Protein AF-A0A7R9LJK5-F1 (afdb_monomer_lite)

InterPro domains:
  IPR001164 Arf GTPase activating protein [PF01412] (202-261)
  IPR001164 Arf GTPase activating protein [PR00405] (213-232)
  IPR001164 Arf GTPase activating protein [PR00405] (232-249)
  IPR001164 Arf GTPase activating protein [PR00405] (253-262)
  IPR001164 Arf GTPase activating protein [PS50115] (201-262)
  IPR001164 Arf GTPase activating protein [SM00105] (201-262)
  IPR001849 Pleckstrin homology domain [PF00169] (11-179)
  IPR001849 Pleckstrin homology domain [PS50003] (8-180)
  IPR001849 Pleckstrin homology domain [SM00233] (9-182)
  IPR011993 PH-like domain superfamily [G3DSA:2.30.29.30] (9-182)
  IPR037278 ARFGAP/RecO-like zinc finger [SSF57863] (203-261)
  IPR038508 ArfGAP domain superfamily [G3DSA:1.10.220.150] (183-262)
  IPR051282 Arf-GAP with GTPase, ANK repeat and PH domain-containing protein [PTHR45819] (10-262)

Structure (mmCIF, N/CA/C/O backbone):
data_AF-A0A7R9LJK5-F1
#
_entry.id   AF-A0A7R9LJK5-F1
#
loop_
_atom_site.group_PDB
_atom_site.id
_atom_site.type_symbol
_atom_site.label_atom_id
_atom_site.label_alt_id
_atom_site.label_comp_id
_atom_site.label_asym_id
_atom_site.label_entity_id
_atom_site.label_seq_id
_atom_site.pdbx_PDB_ins_code
_atom_site.Cartn_x
_atom_site.Cartn_y
_atom_site.Cartn_z
_atom_site.occupancy
_atom_site.B_iso_or_equiv
_atom_site.auth_seq_id
_atom_site.auth_comp_id
_atom_site.auth_asym_id
_atom_site.auth_atom_id
_atom_site.pdb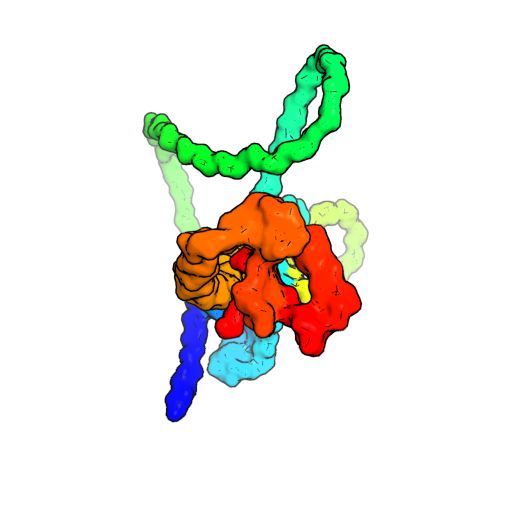x_PDB_model_num
ATOM 1 N N . MET A 1 1 ? -21.013 1.643 -19.753 1.00 35.00 1 MET A N 1
ATOM 2 C CA . MET A 1 1 ? -19.639 1.354 -20.212 1.00 35.00 1 MET A CA 1
ATOM 3 C C . MET A 1 1 ? -18.694 1.972 -19.205 1.00 35.00 1 MET A C 1
ATOM 5 O O . MET A 1 1 ? -18.597 3.190 -19.138 1.00 35.00 1 MET A O 1
ATOM 9 N N . GLU A 1 2 ? -18.111 1.152 -18.340 1.00 35.06 2 GLU A N 1
ATOM 10 C CA . GLU A 1 2 ? -17.180 1.618 -17.318 1.00 35.06 2 GLU A CA 1
ATOM 11 C C . GLU A 1 2 ? -15.879 2.023 -18.009 1.00 35.06 2 GLU A C 1
ATOM 13 O O . GLU A 1 2 ? -15.173 1.191 -18.581 1.00 35.06 2 GLU A O 1
ATOM 18 N N . VAL A 1 3 ? -15.605 3.326 -18.047 1.00 42.97 3 VAL A N 1
ATOM 19 C CA . VAL A 1 3 ? -14.332 3.840 -18.545 1.00 42.97 3 VAL A CA 1
ATOM 20 C C . VAL A 1 3 ? -13.273 3.321 -17.581 1.00 42.97 3 VAL A C 1
ATOM 22 O O . VAL A 1 3 ? -13.140 3.851 -16.479 1.00 42.97 3 VAL A O 1
ATOM 25 N N . LYS A 1 4 ? -12.543 2.266 -17.969 1.00 46.31 4 LYS A N 1
ATOM 26 C CA . LYS A 1 4 ? -11.336 1.830 -17.260 1.00 46.31 4 LYS A CA 1
ATOM 27 C C . LYS A 1 4 ? -10.442 3.063 -17.132 1.00 46.31 4 LYS A C 1
ATOM 29 O O . LYS A 1 4 ? -9.838 3.491 -18.114 1.00 46.31 4 LYS A O 1
ATOM 34 N N . LYS A 1 5 ? -10.407 3.683 -15.947 1.00 46.72 5 LYS A N 1
ATOM 35 C CA . LYS A 1 5 ? -9.498 4.794 -15.657 1.00 46.72 5 LYS A CA 1
ATOM 36 C C . LYS A 1 5 ? -8.090 4.253 -15.863 1.00 46.72 5 LYS A C 1
ATOM 38 O O . LYS A 1 5 ? -7.589 3.495 -15.038 1.00 46.72 5 LYS A O 1
ATOM 43 N N . LYS A 1 6 ? -7.466 4.604 -16.988 1.00 57.00 6 LYS A N 1
ATOM 44 C CA . LYS A 1 6 ? -6.060 4.305 -17.239 1.00 57.00 6 LYS A CA 1
ATOM 45 C C . LYS A 1 6 ? -5.276 5.047 -16.161 1.00 57.00 6 LYS A C 1
ATOM 47 O O . LYS A 1 6 ? -5.232 6.276 -16.168 1.00 57.00 6 LYS A O 1
ATOM 52 N N . HIS A 1 7 ? -4.778 4.310 -15.171 1.00 66.94 7 HIS A N 1
ATOM 53 C CA . HIS A 1 7 ? -4.057 4.896 -14.048 1.00 66.94 7 HIS A CA 1
ATOM 54 C C . HIS A 1 7 ? -2.897 5.738 -14.581 1.00 66.94 7 HIS A C 1
ATOM 56 O O . HIS A 1 7 ? -2.160 5.312 -15.477 1.00 66.94 7 HIS A O 1
ATOM 62 N N . ARG A 1 8 ? -2.765 6.961 -14.058 1.00 79.69 8 ARG A N 1
ATOM 63 C CA . ARG A 1 8 ? -1.712 7.883 -14.478 1.00 79.69 8 ARG A CA 1
ATOM 64 C C . ARG A 1 8 ? -0.362 7.258 -14.126 1.00 79.69 8 ARG A C 1
ATOM 66 O O . ARG A 1 8 ? -0.189 6.687 -13.052 1.00 79.69 8 ARG A O 1
ATOM 73 N N . GLN A 1 9 ? 0.597 7.336 -15.036 1.00 80.94 9 GLN A N 1
ATOM 74 C CA . GLN A 1 9 ? 1.951 6.854 -14.776 1.00 80.94 9 GLN A CA 1
ATOM 75 C C . GLN A 1 9 ? 2.750 7.943 -14.072 1.00 80.94 9 GLN A C 1
ATOM 77 O O . GLN A 1 9 ? 2.690 9.108 -14.459 1.00 80.94 9 GLN A O 1
ATOM 82 N N . LEU A 1 10 ? 3.480 7.554 -13.032 1.00 88.56 10 LEU A N 1
ATOM 83 C CA . LEU A 1 10 ? 4.378 8.430 -12.283 1.00 88.56 10 LEU A CA 1
ATOM 84 C C . LEU A 1 10 ? 5.777 8.431 -12.882 1.00 88.56 10 LEU A C 1
ATOM 86 O O . LEU A 1 10 ? 6.411 9.476 -12.988 1.00 88.56 10 LEU A O 1
ATOM 90 N N . LYS A 1 11 ? 6.252 7.256 -13.297 1.00 93.88 11 LYS A N 1
ATOM 91 C CA . LYS A 1 11 ? 7.557 7.098 -13.932 1.00 93.88 11 LYS A CA 1
ATOM 92 C C . LYS A 1 11 ? 7.528 5.902 -14.874 1.00 93.88 11 LYS A C 1
ATOM 94 O O . LYS A 1 11 ? 6.903 4.888 -14.577 1.00 93.88 11 LYS A O 1
ATOM 99 N N . GLN A 1 12 ? 8.203 6.017 -16.009 1.00 95.12 12 GLN A N 1
ATOM 100 C CA . GLN A 1 12 ? 8.359 4.933 -16.975 1.00 95.12 12 GLN A CA 1
ATOM 101 C C . GLN A 1 12 ? 9.727 5.014 -17.640 1.00 95.12 12 GLN A C 1
ATOM 103 O O . GLN A 1 12 ? 10.286 6.102 -17.783 1.00 95.12 12 GLN A O 1
ATOM 108 N N . GLY A 1 13 ? 10.274 3.871 -18.039 1.00 95.44 13 GLY A N 1
ATOM 109 C CA . GLY A 1 13 ? 11.594 3.822 -18.653 1.00 95.44 13 GLY A CA 1
ATOM 110 C C . GLY A 1 13 ? 12.120 2.407 -18.820 1.00 95.44 13 GLY A C 1
ATOM 111 O O . GLY A 1 13 ? 11.471 1.427 -18.455 1.00 95.44 13 GLY A O 1
ATOM 112 N N . TYR A 1 14 ? 13.310 2.298 -19.402 1.00 96.56 14 TYR A N 1
ATOM 113 C CA . TYR A 1 14 ? 13.969 1.013 -19.581 1.00 96.56 14 TYR A CA 1
ATOM 114 C C . TYR A 1 14 ? 14.920 0.728 -18.425 1.00 96.56 14 TYR A C 1
ATOM 116 O O .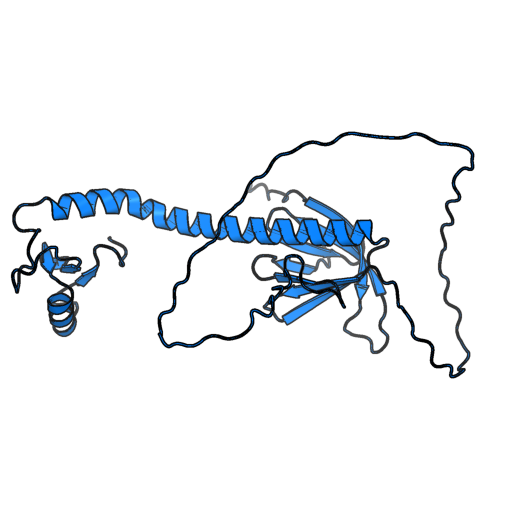 TYR A 1 14 ? 15.782 1.544 -18.130 1.00 96.56 14 TYR A O 1
ATOM 124 N N . LEU A 1 15 ? 14.814 -0.466 -17.850 1.00 96.50 15 LEU A N 1
ATOM 125 C CA . LEU A 1 15 ? 15.740 -0.977 -16.840 1.00 96.50 15 LEU A CA 1
ATOM 126 C C . LEU A 1 15 ? 16.229 -2.363 -17.244 1.00 96.50 15 LEU A C 1
ATOM 128 O O . LEU A 1 15 ? 15.541 -3.097 -17.961 1.00 96.50 15 LEU A O 1
ATOM 132 N N . TYR A 1 16 ? 17.406 -2.754 -16.777 1.00 95.06 16 TYR A N 1
ATOM 133 C CA . TYR A 1 16 ? 17.890 -4.114 -16.954 1.00 95.06 16 TYR A CA 1
ATOM 134 C C . TYR A 1 16 ? 17.439 -4.959 -15.775 1.00 95.06 16 TYR A C 1
ATOM 136 O O . TYR A 1 16 ? 17.746 -4.657 -14.633 1.00 95.06 16 TYR A O 1
ATOM 144 N N . LYS A 1 17 ? 16.692 -6.033 -16.035 1.00 94.31 17 LYS A N 1
ATOM 145 C CA . LYS A 1 17 ? 16.225 -6.951 -14.997 1.00 94.31 17 LYS A CA 1
ATOM 146 C C . LYS A 1 17 ? 17.071 -8.216 -14.982 1.00 94.31 17 LYS A C 1
ATOM 148 O O . LYS A 1 17 ? 17.211 -8.876 -16.017 1.00 94.31 17 LYS A O 1
ATOM 153 N N . LYS A 1 18 ? 17.530 -8.617 -13.797 1.00 91.31 18 LYS A N 1
ATOM 154 C CA . LYS A 1 18 ? 18.230 -9.891 -13.601 1.00 91.31 18 LYS A CA 1
ATOM 155 C C . LYS A 1 18 ? 17.286 -11.080 -13.800 1.00 91.31 18 LYS A C 1
ATOM 157 O O . LYS A 1 18 ? 16.157 -11.110 -13.276 1.00 91.31 18 LYS A O 1
ATOM 162 N N . SER A 1 19 ? 17.741 -12.061 -14.576 1.00 82.31 19 SER A N 1
ATOM 163 C CA . SER A 1 19 ? 17.087 -13.363 -14.716 1.00 82.31 19 SER A CA 1
ATOM 164 C C . SER A 1 19 ? 17.235 -14.176 -13.427 1.00 82.31 19 SER A C 1
ATOM 166 O O . SER A 1 19 ? 18.317 -14.252 -12.860 1.00 82.31 19 SER A O 1
ATOM 168 N N . VAL A 1 20 ? 16.140 -14.792 -12.974 1.00 69.50 20 VAL A N 1
ATOM 169 C CA . VAL A 1 20 ? 16.124 -15.680 -11.791 1.00 69.50 20 VAL A CA 1
ATOM 170 C C . VAL A 1 20 ? 16.359 -17.145 -12.192 1.00 69.50 20 VAL A C 1
ATOM 172 O O . VAL A 1 20 ? 16.716 -17.967 -11.362 1.00 69.50 20 VAL A O 1
ATOM 175 N N . LYS A 1 21 ? 16.144 -17.490 -13.471 1.00 61.12 21 LYS A N 1
ATOM 176 C CA . LYS A 1 21 ? 16.064 -18.883 -13.953 1.00 61.12 21 LYS A CA 1
ATOM 177 C C . LYS A 1 21 ? 17.378 -19.447 -14.495 1.00 61.12 21 LYS A C 1
ATOM 179 O O . LYS A 1 21 ? 17.415 -20.604 -14.892 1.00 61.12 21 LYS A O 1
ATOM 184 N N . THR A 1 22 ? 18.427 -18.642 -14.585 1.00 52.78 22 THR A N 1
ATOM 185 C CA . THR A 1 22 ? 19.671 -19.020 -15.256 1.00 52.78 22 THR A CA 1
ATOM 186 C C . THR A 1 22 ? 20.818 -18.943 -14.260 1.00 52.78 22 THR A C 1
ATOM 188 O O . THR A 1 22 ? 20.972 -17.931 -13.582 1.00 52.78 22 THR A O 1
ATOM 191 N N . LEU A 1 23 ? 21.618 -20.013 -14.176 1.00 54.34 23 LEU A N 1
ATOM 192 C CA . LEU A 1 23 ? 22.857 -20.052 -13.383 1.00 54.34 23 LEU A CA 1
ATOM 193 C C . LEU A 1 23 ? 23.797 -18.894 -13.783 1.00 54.34 23 LEU A C 1
ATOM 195 O O . LEU A 1 23 ? 24.510 -18.335 -12.953 1.00 54.34 23 LEU A O 1
ATOM 199 N N . ASN A 1 24 ? 23.707 -18.475 -15.051 1.00 57.38 24 ASN A N 1
ATOM 200 C CA . ASN A 1 24 ? 24.295 -17.245 -15.559 1.00 57.38 24 ASN A CA 1
ATOM 201 C C . ASN A 1 24 ? 23.396 -16.046 -15.221 1.00 57.38 24 ASN A C 1
ATOM 203 O O . ASN A 1 24 ? 22.212 -16.004 -15.578 1.00 57.38 24 ASN A O 1
ATOM 207 N N . LYS A 1 25 ? 23.976 -15.065 -14.519 1.00 65.38 25 LYS A N 1
ATOM 208 C CA . LYS A 1 25 ? 23.349 -13.799 -14.107 1.00 65.38 25 LYS A CA 1
ATOM 209 C C . LYS A 1 25 ? 23.102 -12.889 -15.323 1.00 65.38 25 LYS A C 1
ATOM 211 O O . LYS A 1 25 ? 23.737 -11.850 -15.467 1.00 65.38 25 LYS A O 1
ATOM 216 N N . ASP A 1 26 ? 22.171 -13.273 -16.189 1.00 84.38 26 ASP A N 1
ATOM 217 C CA . ASP A 1 26 ? 21.865 -12.516 -17.401 1.00 84.38 26 ASP A CA 1
ATOM 218 C C . ASP A 1 26 ? 20.919 -11.350 -17.099 1.00 84.38 26 ASP A C 1
ATOM 220 O O . ASP A 1 26 ? 19.806 -11.526 -16.581 1.00 84.38 26 ASP A O 1
ATOM 224 N N . TRP A 1 27 ? 21.356 -10.152 -17.473 1.00 89.38 27 TRP A N 1
ATOM 225 C CA . TRP A 1 27 ? 20.578 -8.922 -17.422 1.00 89.38 27 TRP A CA 1
ATOM 226 C C . TRP A 1 27 ? 19.828 -8.724 -18.737 1.00 89.38 27 TRP A C 1
ATOM 228 O O . TRP A 1 27 ? 20.420 -8.728 -19.816 1.00 89.38 27 TRP A O 1
ATOM 238 N N . LYS A 1 28 ? 18.506 -8.547 -18.667 1.00 91.88 28 LYS A N 1
ATOM 239 C CA . LYS A 1 28 ? 17.667 -8.324 -19.853 1.00 91.88 28 LYS A CA 1
ATOM 240 C C . LYS A 1 28 ? 16.985 -6.973 -19.757 1.00 91.88 28 LYS A C 1
ATOM 242 O O . LYS A 1 28 ? 16.350 -6.691 -18.746 1.00 91.88 28 LYS A O 1
ATOM 247 N N . LYS A 1 29 ? 17.068 -6.174 -20.821 1.00 94.69 29 LYS A N 1
ATOM 248 C CA . LYS A 1 29 ? 16.344 -4.903 -20.920 1.00 94.69 29 LYS A CA 1
ATOM 249 C C . LYS A 1 29 ? 14.836 -5.164 -20.817 1.00 94.69 29 LYS A C 1
ATOM 251 O O . LYS A 1 29 ? 14.328 -6.083 -21.460 1.00 94.69 29 LYS A O 1
ATOM 256 N N . LYS A 1 30 ? 14.151 -4.395 -19.977 1.00 96.44 30 LYS A N 1
ATOM 257 C CA . LYS A 1 30 ? 12.707 -4.443 -19.725 1.00 96.44 30 LYS A CA 1
ATOM 258 C C . LYS A 1 30 ? 12.148 -3.034 -19.726 1.00 96.44 30 LYS A C 1
ATOM 260 O O . LYS A 1 30 ? 12.846 -2.095 -19.350 1.00 96.44 30 LYS A O 1
ATOM 265 N N . TYR A 1 31 ? 10.899 -2.903 -20.150 1.00 96.31 31 TYR A N 1
ATOM 266 C CA . TYR A 1 31 ? 10.161 -1.657 -20.021 1.00 96.31 31 TYR A CA 1
ATOM 267 C C . TYR A 1 31 ? 9.421 -1.664 -18.686 1.00 96.31 31 TYR A C 1
ATOM 269 O O . TYR A 1 31 ? 8.633 -2.574 -18.436 1.00 96.31 31 TYR A O 1
ATOM 277 N N . VAL A 1 32 ? 9.723 -0.709 -17.812 1.00 97.19 32 VAL A N 1
ATOM 278 C CA . VAL A 1 32 ? 9.214 -0.646 -16.439 1.00 97.19 32 VAL A CA 1
ATOM 279 C C . VAL A 1 32 ? 8.334 0.584 -16.292 1.00 97.19 32 VAL A C 1
ATOM 281 O O . VAL A 1 32 ? 8.678 1.659 -16.786 1.00 97.19 32 VAL A O 1
ATOM 284 N N . THR A 1 33 ? 7.209 0.429 -15.602 1.00 95.88 33 THR A N 1
ATOM 285 C CA . THR A 1 33 ? 6.277 1.518 -15.313 1.00 95.88 33 THR A CA 1
ATOM 286 C C . THR A 1 33 ? 5.863 1.492 -13.848 1.00 95.88 33 THR A C 1
ATOM 288 O O . THR A 1 33 ? 5.616 0.438 -13.262 1.00 95.88 33 THR A O 1
ATOM 291 N N . LEU A 1 34 ? 5.804 2.678 -13.257 1.00 95.56 34 LEU A N 1
ATOM 292 C CA . LEU A 1 34 ? 5.285 2.945 -11.927 1.00 95.56 34 LEU A CA 1
ATOM 293 C C . LEU A 1 34 ? 3.986 3.735 -12.082 1.00 95.56 34 LEU A C 1
ATOM 295 O O . LEU A 1 34 ? 3.984 4.818 -12.677 1.00 95.56 34 LEU A O 1
ATOM 299 N N . THR A 1 35 ? 2.888 3.205 -11.563 1.00 92.81 35 THR A N 1
ATOM 300 C CA . THR A 1 35 ? 1.542 3.773 -11.711 1.00 92.81 35 THR A CA 1
ATOM 301 C C . THR A 1 35 ? 1.035 4.386 -10.403 1.00 92.81 35 THR A C 1
ATOM 303 O O . THR A 1 35 ? 1.463 4.012 -9.311 1.00 92.81 35 THR A O 1
ATOM 306 N N . THR A 1 36 ? 0.117 5.356 -10.503 1.00 88.62 36 THR A N 1
ATOM 307 C CA . THR A 1 36 ? -0.445 6.076 -9.342 1.00 88.62 36 THR A CA 1
ATOM 308 C C . THR A 1 36 ? -1.271 5.208 -8.394 1.00 88.62 36 THR A C 1
ATOM 310 O O . THR A 1 36 ? -1.509 5.616 -7.264 1.00 88.62 36 THR A O 1
ATOM 313 N N . ASP A 1 37 ? -1.727 4.034 -8.829 1.00 88.00 37 ASP A N 1
ATOM 314 C CA . ASP A 1 37 ? -2.425 3.046 -7.991 1.00 88.00 37 ASP A CA 1
ATOM 315 C C . ASP A 1 37 ? -1.470 2.219 -7.114 1.00 88.00 37 ASP A C 1
ATOM 317 O O . ASP A 1 37 ? -1.890 1.270 -6.455 1.00 88.00 37 ASP A O 1
ATOM 321 N N . GLY A 1 38 ? -0.178 2.557 -7.106 1.00 91.00 38 GLY A N 1
ATOM 322 C CA . GLY A 1 38 ? 0.808 1.862 -6.295 1.00 91.00 38 GLY A CA 1
ATOM 323 C C . GLY A 1 38 ? 1.186 0.506 -6.866 1.00 91.00 38 GLY A C 1
ATOM 324 O O . GLY A 1 38 ? 1.423 -0.427 -6.103 1.00 91.00 38 GLY A O 1
ATOM 325 N N . ARG A 1 39 ? 1.262 0.372 -8.192 1.00 93.12 39 ARG A N 1
ATOM 326 C CA . ARG A 1 39 ? 1.823 -0.819 -8.840 1.00 93.12 39 ARG A CA 1
ATOM 327 C C . ARG A 1 39 ? 3.118 -0.483 -9.561 1.00 93.12 39 ARG A C 1
ATOM 329 O O . ARG A 1 39 ? 3.242 0.534 -10.240 1.00 93.12 39 ARG A O 1
ATOM 336 N N . LEU A 1 40 ? 4.090 -1.374 -9.415 1.00 95.88 40 LEU A N 1
ATOM 337 C CA . LEU A 1 40 ? 5.292 -1.388 -10.234 1.00 95.88 40 LEU A CA 1
ATOM 338 C C . LEU A 1 40 ? 5.170 -2.547 -11.215 1.00 95.88 40 LEU A C 1
ATOM 340 O O . LEU A 1 40 ? 5.040 -3.695 -10.791 1.00 95.88 40 LEU A O 1
ATOM 344 N N . THR A 1 41 ? 5.222 -2.262 -12.511 1.00 95.50 41 THR A N 1
ATOM 345 C CA . THR A 1 41 ? 5.085 -3.279 -13.556 1.00 95.50 41 THR A CA 1
ATOM 346 C C . THR A 1 41 ? 6.296 -3.310 -14.472 1.00 95.50 41 THR A C 1
ATOM 348 O O . THR A 1 41 ? 6.954 -2.291 -14.682 1.00 95.50 41 THR A O 1
ATOM 351 N N . TYR A 1 42 ? 6.606 -4.479 -15.032 1.00 95.81 42 TYR A N 1
ATOM 352 C CA . TYR A 1 42 ? 7.580 -4.593 -16.109 1.00 95.81 42 TYR A CA 1
ATOM 353 C C . TYR A 1 42 ? 7.086 -5.487 -17.242 1.00 95.81 42 TYR A C 1
ATOM 355 O O . TYR A 1 42 ? 6.407 -6.490 -17.020 1.00 95.81 42 TYR A O 1
ATOM 363 N N . HIS A 1 43 ? 7.527 -5.149 -18.450 1.00 95.81 43 HIS A N 1
ATOM 364 C CA . HIS A 1 43 ? 7.207 -5.834 -19.695 1.00 95.81 43 HIS A CA 1
ATOM 365 C C . HIS A 1 43 ? 8.499 -6.231 -20.421 1.00 95.81 43 HIS A C 1
ATOM 367 O O . HIS A 1 43 ? 9.529 -5.554 -20.272 1.00 95.81 43 HIS A O 1
ATOM 373 N N . PRO A 1 44 ? 8.512 -7.348 -21.177 1.00 94.44 44 PRO A N 1
ATOM 374 C CA . PRO A 1 44 ? 9.685 -7.745 -21.942 1.00 94.44 44 PRO A CA 1
ATOM 375 C C . PRO A 1 44 ? 10.136 -6.688 -22.944 1.00 94.44 44 PRO A C 1
ATOM 377 O O . PRO A 1 44 ? 11.339 -6.439 -23.034 1.00 94.44 44 PRO A O 1
ATOM 380 N N . THR A 1 45 ? 9.187 -6.053 -23.624 1.00 93.75 45 THR A N 1
ATOM 381 C CA . THR A 1 45 ? 9.413 -4.978 -24.590 1.00 93.75 45 THR A CA 1
ATOM 382 C C . THR A 1 45 ? 8.425 -3.828 -24.380 1.00 93.75 45 THR A C 1
ATOM 384 O O . THR A 1 45 ? 7.484 -3.936 -23.596 1.00 93.75 45 THR A O 1
ATOM 387 N N . LEU A 1 46 ? 8.644 -2.708 -25.074 1.00 91.50 46 LEU A N 1
ATOM 388 C CA . LEU A 1 46 ? 7.679 -1.606 -25.108 1.00 91.50 46 LEU A CA 1
ATOM 389 C C . LEU A 1 46 ? 6.382 -2.006 -25.824 1.00 91.50 46 LEU A C 1
ATOM 391 O O . LEU A 1 46 ? 5.317 -1.556 -25.425 1.00 91.50 46 LEU A O 1
ATOM 395 N N . HIS A 1 47 ? 6.464 -2.855 -26.850 1.00 92.88 47 HIS A N 1
ATOM 396 C CA . HIS A 1 47 ? 5.286 -3.310 -27.586 1.00 92.88 47 HIS A CA 1
ATOM 397 C C . HIS A 1 47 ? 4.383 -4.172 -26.699 1.00 92.88 47 HIS A C 1
ATOM 399 O O . HIS A 1 47 ? 3.200 -3.887 -26.596 1.00 92.88 47 HIS A O 1
ATOM 405 N N . ASP A 1 48 ? 4.975 -5.098 -25.932 1.00 93.12 48 ASP A N 1
ATOM 406 C CA . ASP A 1 48 ? 4.249 -5.881 -24.921 1.00 93.12 48 ASP A CA 1
ATOM 407 C C . ASP A 1 48 ? 3.486 -4.982 -23.933 1.00 93.12 48 ASP A C 1
ATOM 409 O O . ASP A 1 48 ? 2.379 -5.298 -23.517 1.00 93.12 48 ASP A O 1
ATOM 413 N N . TYR A 1 49 ? 4.073 -3.842 -23.558 1.00 90.62 49 TYR A N 1
ATOM 414 C CA . TYR A 1 49 ? 3.408 -2.855 -22.712 1.00 90.62 49 TYR A CA 1
ATOM 415 C C . TYR A 1 49 ? 2.264 -2.123 -23.426 1.00 90.62 49 TYR A C 1
ATOM 417 O O . TYR A 1 49 ? 1.210 -1.922 -22.828 1.00 90.62 49 TYR A O 1
ATOM 425 N N . MET A 1 50 ? 2.460 -1.711 -24.682 1.00 91.88 50 MET A N 1
ATOM 426 C CA . MET A 1 50 ? 1.420 -1.037 -25.469 1.00 91.88 50 MET A CA 1
ATOM 427 C C . MET A 1 50 ? 0.208 -1.940 -25.715 1.00 91.88 50 MET A C 1
ATOM 429 O O . MET A 1 50 ? -0.917 -1.443 -25.705 1.00 91.88 50 MET A O 1
ATOM 433 N N . ASP A 1 51 ? 0.451 -3.240 -25.866 1.00 91.12 51 ASP A N 1
ATOM 434 C CA . ASP A 1 51 ? -0.571 -4.261 -26.104 1.00 91.12 51 ASP A CA 1
ATOM 435 C C . ASP A 1 51 ? -1.110 -4.880 -24.797 1.00 91.12 51 ASP A C 1
ATOM 437 O O . ASP A 1 51 ? -1.994 -5.731 -24.835 1.00 91.12 51 ASP A O 1
ATOM 441 N N . GLU A 1 52 ? -0.585 -4.460 -23.638 1.00 87.88 52 GLU A N 1
ATOM 442 C CA . GLU A 1 52 ? -0.937 -4.967 -22.301 1.00 87.88 52 GLU A CA 1
ATOM 443 C C . GLU A 1 52 ? -0.761 -6.497 -22.145 1.00 87.88 52 GLU A C 1
ATOM 445 O O . GLU A 1 52 ? -1.485 -7.164 -21.402 1.00 87.88 52 GLU A O 1
ATOM 450 N N . VAL A 1 53 ? 0.245 -7.071 -22.813 1.00 89.25 53 VAL A N 1
ATOM 451 C CA . VAL A 1 53 ? 0.574 -8.506 -22.787 1.00 89.25 53 VAL A CA 1
ATOM 452 C C . VAL A 1 53 ? 1.883 -8.779 -22.044 1.00 89.25 53 VAL A C 1
ATOM 454 O O . VAL A 1 53 ? 2.777 -7.944 -21.969 1.00 89.25 53 VAL A O 1
ATOM 457 N N . HIS A 1 54 ? 2.028 -9.975 -21.464 1.00 89.75 54 HIS A N 1
ATOM 458 C CA . HIS A 1 54 ? 3.248 -10.423 -20.760 1.00 89.75 54 HIS A CA 1
ATOM 459 C C . HIS A 1 54 ? 3.757 -9.512 -19.622 1.00 89.75 54 HIS A C 1
ATOM 461 O O . HIS A 1 54 ? 4.887 -9.692 -19.143 1.00 89.75 54 HIS A O 1
ATOM 467 N N . GLY A 1 55 ? 2.940 -8.560 -19.171 1.00 91.19 55 GLY A N 1
ATOM 468 C CA . GLY A 1 55 ? 3.227 -7.701 -18.035 1.00 91.19 55 GLY A CA 1
ATOM 469 C C . GLY A 1 55 ? 3.274 -8.494 -16.738 1.00 91.19 55 GLY A C 1
ATOM 470 O O . GLY A 1 55 ? 2.501 -9.428 -16.521 1.00 91.19 55 GLY A O 1
ATOM 471 N N . LYS A 1 56 ? 4.204 -8.130 -15.859 1.00 94.06 56 LYS A N 1
ATOM 472 C CA . LYS A 1 56 ? 4.191 -8.586 -14.468 1.00 94.06 56 LYS A CA 1
ATOM 473 C C . LYS A 1 56 ? 4.174 -7.387 -13.560 1.00 94.06 56 LYS A C 1
ATOM 475 O O . LYS A 1 56 ? 4.924 -6.444 -13.799 1.00 94.06 56 LYS A O 1
ATOM 480 N N . ASP A 1 57 ? 3.396 -7.469 -12.496 1.00 94.06 57 ASP A N 1
ATOM 481 C CA . ASP A 1 57 ? 3.256 -6.405 -11.519 1.00 94.06 57 ASP A CA 1
ATOM 482 C C . ASP A 1 57 ? 3.594 -6.869 -10.093 1.00 94.06 57 ASP A C 1
ATOM 484 O O . ASP A 1 57 ? 3.508 -8.051 -9.744 1.00 94.06 57 ASP A O 1
ATOM 488 N N . ILE A 1 58 ? 4.037 -5.909 -9.283 1.00 94.81 58 ILE A N 1
ATOM 489 C CA . ILE A 1 58 ? 4.138 -6.012 -7.831 1.00 94.81 58 ILE A CA 1
ATOM 490 C C . ILE A 1 58 ? 3.359 -4.833 -7.234 1.00 94.81 58 ILE A C 1
ATOM 492 O O . ILE A 1 58 ? 3.645 -3.679 -7.578 1.00 94.81 58 ILE A O 1
ATOM 496 N N . PRO A 1 59 ? 2.406 -5.088 -6.321 1.00 93.25 59 PRO A N 1
ATOM 497 C CA . PRO A 1 59 ? 1.752 -4.030 -5.570 1.00 93.25 59 PRO A CA 1
ATOM 498 C C . PRO A 1 59 ? 2.711 -3.449 -4.519 1.00 93.25 59 PRO A C 1
ATOM 500 O O . PRO A 1 59 ? 3.375 -4.174 -3.775 1.00 93.25 59 PRO A O 1
ATOM 503 N N . LEU A 1 60 ? 2.775 -2.125 -4.427 1.00 92.75 60 LEU A N 1
ATOM 504 C CA . LEU A 1 60 ? 3.730 -1.408 -3.584 1.00 92.75 60 LEU A CA 1
ATOM 505 C C . LEU A 1 60 ? 3.322 -1.320 -2.112 1.00 92.75 60 LEU A C 1
ATOM 507 O O . LEU A 1 60 ? 4.188 -1.114 -1.269 1.00 92.75 60 LEU A O 1
ATOM 511 N N . LYS A 1 61 ? 2.049 -1.577 -1.788 1.00 87.50 61 LYS A N 1
ATOM 512 C CA . LYS A 1 61 ? 1.522 -1.589 -0.409 1.00 87.50 61 LYS A CA 1
ATOM 513 C C . LYS A 1 61 ? 2.361 -2.414 0.576 1.00 87.50 61 LYS A C 1
ATOM 515 O O . LYS A 1 61 ? 2.487 -2.049 1.734 1.00 87.50 61 LYS A O 1
ATOM 520 N N . HIS A 1 62 ? 2.935 -3.522 0.109 1.00 87.75 62 HIS A N 1
ATOM 521 C CA . HIS A 1 62 ? 3.682 -4.493 0.912 1.00 87.75 62 HIS A CA 1
ATOM 522 C C . HIS A 1 62 ? 5.063 -4.755 0.302 1.00 87.75 62 HIS A C 1
ATOM 524 O O . HIS A 1 62 ? 5.503 -5.901 0.176 1.00 87.75 62 HIS A O 1
ATOM 530 N N . THR A 1 63 ? 5.712 -3.695 -0.169 1.00 92.94 63 THR A N 1
ATOM 531 C CA . THR A 1 63 ? 6.969 -3.786 -0.905 1.00 92.94 63 THR A CA 1
ATOM 532 C C . THR A 1 63 ? 7.984 -2.809 -0.336 1.00 92.94 63 THR A C 1
ATOM 534 O O . THR A 1 63 ? 7.638 -1.732 0.133 1.00 92.94 63 THR A O 1
ATOM 537 N N . THR A 1 64 ? 9.255 -3.192 -0.383 1.00 93.31 64 THR A N 1
ATOM 538 C CA . THR A 1 64 ? 10.392 -2.344 -0.020 1.00 93.31 64 THR A CA 1
ATOM 539 C C . THR A 1 64 ? 11.353 -2.248 -1.196 1.00 93.31 64 THR A C 1
ATOM 541 O O . THR A 1 64 ? 11.467 -3.183 -1.992 1.00 93.31 64 THR A O 1
ATOM 544 N N . VAL A 1 65 ? 12.051 -1.121 -1.307 1.00 94.88 65 VAL A N 1
ATOM 545 C CA . VAL A 1 65 ? 13.141 -0.926 -2.266 1.00 94.88 65 VAL A CA 1
ATOM 546 C C . VAL A 1 65 ? 14.455 -0.768 -1.509 1.00 94.88 65 VAL A C 1
ATOM 548 O O . VAL A 1 65 ? 14.498 -0.147 -0.449 1.00 94.88 65 VAL A O 1
ATOM 551 N N . LYS A 1 66 ? 15.518 -1.407 -2.002 1.00 93.56 66 LYS A N 1
ATOM 552 C CA . LYS A 1 66 ? 16.838 -1.436 -1.358 1.00 93.56 66 LYS A CA 1
ATOM 553 C C . LYS A 1 66 ? 17.940 -1.311 -2.401 1.00 93.56 66 LYS A C 1
ATOM 555 O O . LYS A 1 66 ? 17.813 -1.861 -3.492 1.00 93.56 66 LYS A O 1
ATOM 560 N N . ILE A 1 67 ? 19.037 -0.651 -2.051 1.00 91.69 67 ILE A N 1
ATOM 561 C CA . ILE A 1 67 ? 20.254 -0.622 -2.869 1.00 91.69 67 ILE A CA 1
ATOM 562 C C . ILE A 1 67 ? 21.243 -1.630 -2.264 1.00 91.69 67 ILE A C 1
ATOM 564 O O . ILE A 1 67 ? 21.543 -1.522 -1.071 1.00 91.69 67 ILE A O 1
ATOM 568 N N . PRO A 1 68 ? 21.722 -2.635 -3.024 1.00 87.56 68 PRO A N 1
ATOM 569 C CA . PRO A 1 68 ? 22.729 -3.576 -2.538 1.00 87.56 68 PRO A CA 1
ATOM 570 C C . PRO A 1 68 ? 23.956 -2.851 -1.970 1.00 87.56 68 PRO A C 1
ATOM 572 O O . PRO A 1 68 ? 24.447 -1.899 -2.565 1.00 87.56 68 PRO A O 1
ATOM 575 N N . GLY A 1 69 ? 24.437 -3.279 -0.801 1.00 80.88 69 GLY A N 1
ATOM 576 C CA . GLY A 1 69 ? 25.618 -2.691 -0.155 1.00 80.88 69 GLY A CA 1
ATOM 577 C C . GLY A 1 69 ? 25.397 -1.340 0.540 1.00 80.88 69 GLY A C 1
ATOM 578 O O . GLY A 1 69 ? 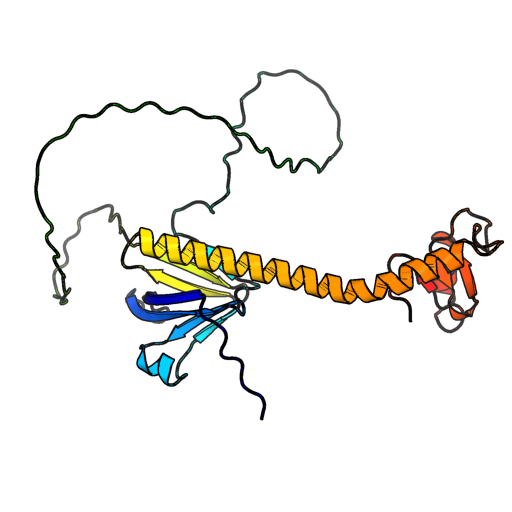26.279 -0.897 1.271 1.00 80.88 69 GLY A O 1
ATOM 579 N N . GLN A 1 70 ? 24.228 -0.704 0.397 1.00 81.31 70 GLN A N 1
ATOM 580 C CA . GLN A 1 70 ? 23.904 0.540 1.100 1.00 81.31 70 GLN A CA 1
ATOM 581 C C . GLN A 1 70 ? 22.965 0.298 2.286 1.00 81.31 70 GLN A C 1
ATOM 583 O O . GLN A 1 70 ? 22.047 -0.525 2.233 1.00 81.31 70 GLN A O 1
ATOM 588 N N . LYS A 1 71 ? 23.180 1.050 3.374 1.00 78.25 71 LYS A N 1
ATOM 589 C CA . LYS A 1 71 ? 22.233 1.102 4.495 1.00 78.25 71 LYS A CA 1
ATOM 590 C C . LYS A 1 71 ? 20.903 1.716 4.020 1.00 78.25 71 LYS A C 1
ATOM 592 O O . LYS A 1 71 ? 20.923 2.546 3.110 1.00 78.25 71 LYS A O 1
ATOM 597 N N . PRO A 1 72 ? 19.757 1.343 4.619 1.00 74.81 72 PRO A N 1
ATOM 598 C CA . PRO A 1 72 ? 18.472 1.949 4.278 1.00 74.81 72 PRO A CA 1
ATOM 599 C C . PRO A 1 72 ? 18.526 3.480 4.380 1.00 74.81 72 PRO A C 1
ATOM 601 O O . PRO A 1 72 ? 19.026 4.016 5.373 1.00 74.81 72 PRO A O 1
ATOM 604 N N . ARG A 1 73 ? 18.005 4.197 3.374 1.00 69.81 73 ARG A N 1
ATOM 605 C CA . ARG A 1 73 ? 17.901 5.663 3.442 1.00 69.81 73 ARG A CA 1
ATOM 606 C C . ARG A 1 73 ? 17.079 6.039 4.680 1.00 69.81 73 ARG A C 1
ATOM 608 O O . ARG A 1 73 ? 16.019 5.472 4.919 1.00 69.81 73 ARG A O 1
ATOM 615 N N . GLY A 1 74 ? 17.596 6.964 5.489 1.00 61.59 74 GLY A N 1
ATOM 616 C CA . GLY A 1 74 ? 16.956 7.407 6.735 1.00 61.59 74 GLY A CA 1
ATOM 617 C C . GLY A 1 74 ? 17.478 6.751 8.019 1.00 61.59 74 GLY A C 1
ATOM 618 O O . GLY A 1 74 ? 17.135 7.218 9.103 1.00 61.59 74 GLY A O 1
ATOM 619 N N . SER A 1 75 ? 18.360 5.744 7.945 1.00 56.50 75 SER A N 1
ATOM 620 C CA . SER A 1 75 ? 19.061 5.253 9.138 1.00 56.50 75 SER A CA 1
ATOM 621 C C . SER A 1 75 ? 20.109 6.281 9.589 1.00 56.50 75 SER A C 1
ATOM 623 O O . SER A 1 75 ? 21.228 6.300 9.070 1.00 56.50 75 SER A O 1
ATOM 625 N N . ARG A 1 76 ? 19.764 7.163 10.533 1.00 48.62 76 ARG A N 1
ATOM 626 C CA . ARG A 1 76 ? 20.768 7.997 11.210 1.00 48.62 76 ARG A CA 1
ATOM 627 C C . ARG A 1 76 ? 21.647 7.093 12.085 1.00 48.62 76 ARG A C 1
ATOM 629 O O . ARG A 1 76 ? 21.097 6.261 12.808 1.00 48.62 76 ARG A O 1
ATOM 636 N N . PRO A 1 77 ? 22.984 7.220 12.057 1.00 48.84 77 PRO A N 1
ATOM 637 C CA . PRO A 1 77 ? 23.804 6.621 13.097 1.00 48.84 77 PRO A CA 1
ATOM 638 C C . PRO A 1 77 ? 23.444 7.293 14.425 1.00 48.84 77 PRO A C 1
ATOM 640 O O . PRO A 1 77 ? 23.477 8.518 14.537 1.00 48.84 77 PRO A O 1
ATOM 643 N N . ILE A 1 78 ? 23.090 6.496 15.433 1.00 46.19 78 ILE A N 1
ATOM 644 C CA . ILE A 1 78 ? 23.132 6.965 16.815 1.00 46.19 78 ILE A CA 1
ATOM 645 C C . ILE A 1 78 ? 24.617 7.171 17.107 1.00 46.19 78 ILE A C 1
ATOM 647 O O . ILE A 1 78 ? 25.362 6.207 17.269 1.00 46.19 78 ILE A O 1
ATOM 651 N N . HIS A 1 79 ? 25.074 8.422 17.091 1.00 41.75 79 HIS A N 1
ATOM 652 C CA . HIS A 1 79 ? 26.353 8.760 17.694 1.00 41.75 79 HIS A CA 1
ATOM 653 C C . HIS A 1 79 ? 26.177 8.611 19.202 1.00 41.75 79 HIS A C 1
ATOM 655 O O . HIS A 1 79 ? 25.705 9.521 19.879 1.00 41.75 79 HIS A O 1
ATOM 661 N N . THR A 1 80 ? 26.511 7.433 19.721 1.00 39.19 80 THR A N 1
ATOM 662 C CA . THR A 1 80 ? 26.699 7.233 21.152 1.00 39.19 80 THR A CA 1
ATOM 663 C C . THR A 1 80 ? 27.927 8.046 21.541 1.00 39.19 80 THR A C 1
ATOM 665 O O . THR A 1 80 ? 29.061 7.637 21.297 1.00 39.19 80 THR A O 1
ATOM 668 N N . ILE A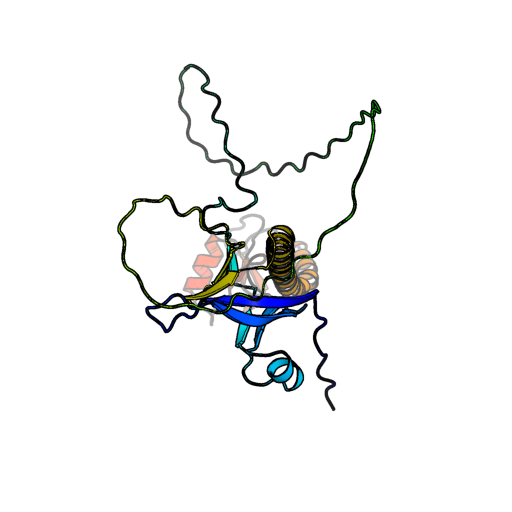 1 81 ? 27.706 9.245 22.074 1.00 42.38 81 ILE A N 1
ATOM 669 C CA . ILE A 1 81 ? 28.746 9.985 22.784 1.00 42.38 81 ILE A CA 1
ATOM 670 C C . ILE A 1 81 ? 29.116 9.113 23.995 1.00 42.38 81 ILE A C 1
ATOM 672 O O . ILE A 1 81 ? 28.215 8.761 24.761 1.00 42.38 81 ILE A O 1
ATOM 676 N N . PRO A 1 82 ? 30.386 8.720 24.191 1.00 38.12 82 PRO A N 1
ATOM 677 C CA . PRO A 1 82 ? 30.783 8.084 25.432 1.00 38.12 82 PRO A CA 1
ATOM 678 C C . PRO A 1 82 ? 30.811 9.169 26.513 1.00 38.12 82 PRO A C 1
ATOM 680 O O . PRO A 1 82 ? 31.772 9.928 26.615 1.00 38.12 82 PRO A O 1
ATOM 683 N N . SER A 1 83 ? 29.740 9.269 27.298 1.00 35.66 83 SER A N 1
ATOM 684 C CA . SER A 1 83 ? 29.777 9.993 28.570 1.00 35.66 83 SER A CA 1
ATOM 685 C C . SER A 1 83 ? 30.476 9.121 29.616 1.00 35.66 83 SER A C 1
ATOM 687 O O . SER A 1 83 ? 30.132 7.941 29.742 1.00 35.66 83 SER A O 1
ATOM 689 N N . PRO A 1 84 ? 31.449 9.657 30.373 1.00 42.56 84 PRO A N 1
ATOM 690 C CA . PRO A 1 84 ? 32.088 8.916 31.444 1.00 42.56 84 PRO A CA 1
ATOM 691 C C . PRO A 1 84 ? 31.115 8.773 32.623 1.00 42.56 84 PRO A C 1
ATOM 693 O O . PRO A 1 84 ? 30.400 9.703 32.980 1.00 42.56 84 PRO A O 1
ATOM 696 N N . HIS A 1 85 ? 31.100 7.563 33.177 1.00 40.62 85 HIS A N 1
ATOM 697 C CA . HIS A 1 85 ? 30.426 7.087 34.386 1.00 40.62 85 HIS A CA 1
ATOM 698 C C . HIS A 1 85 ? 29.896 8.131 35.387 1.00 40.62 85 HIS A C 1
ATOM 700 O O . HIS A 1 85 ? 30.679 8.904 35.931 1.00 40.62 85 HIS A O 1
ATOM 706 N N . GLN A 1 86 ? 28.626 7.971 35.798 1.00 34.66 86 GLN A N 1
ATOM 707 C CA . GLN A 1 86 ? 28.247 7.876 37.219 1.00 34.66 86 GLN A CA 1
ATOM 708 C C . GLN A 1 86 ? 26.832 7.281 37.428 1.00 34.66 86 GLN A C 1
ATOM 710 O O . GLN A 1 86 ? 25.864 7.667 36.786 1.00 34.66 86 GLN A O 1
ATOM 715 N N . HIS A 1 87 ? 26.799 6.290 38.322 1.00 36.72 87 HIS A N 1
ATOM 716 C CA . HIS A 1 87 ? 25.708 5.631 39.061 1.00 36.72 87 HIS A CA 1
ATOM 717 C C . HIS A 1 87 ? 24.304 6.287 39.115 1.00 36.72 87 HIS A C 1
ATOM 719 O O . HIS A 1 87 ? 24.179 7.406 39.601 1.00 36.72 87 HIS A O 1
ATOM 725 N N . ASN A 1 88 ? 23.239 5.527 38.801 1.00 32.06 88 ASN A N 1
ATOM 726 C CA . ASN A 1 88 ? 22.278 4.904 39.750 1.00 32.06 88 ASN A CA 1
ATOM 727 C C . ASN A 1 88 ? 20.931 4.527 39.084 1.00 32.06 88 ASN A C 1
ATOM 729 O O . ASN A 1 88 ? 20.520 5.110 38.089 1.00 32.06 88 ASN A O 1
ATOM 733 N N . ASN A 1 89 ? 20.298 3.506 39.669 1.00 44.19 89 ASN A N 1
ATOM 734 C CA . ASN A 1 89 ? 19.039 2.829 39.329 1.00 44.19 89 ASN A CA 1
ATOM 735 C C . ASN A 1 89 ? 17.861 3.741 38.922 1.00 44.19 89 ASN A C 1
ATOM 737 O O . ASN A 1 89 ? 17.584 4.693 39.639 1.00 44.19 89 ASN A O 1
ATOM 741 N N . ASP A 1 90 ? 17.113 3.373 37.870 1.00 29.36 90 ASP A N 1
ATOM 742 C CA . ASP A 1 90 ? 15.661 3.107 37.947 1.00 29.36 90 ASP A CA 1
ATOM 743 C C . ASP A 1 90 ? 15.062 2.648 36.602 1.00 29.36 90 ASP A C 1
ATOM 745 O O . ASP A 1 90 ? 15.491 3.045 35.518 1.00 29.36 90 ASP A O 1
ATOM 749 N N . ILE A 1 91 ? 14.055 1.777 36.689 1.00 42.72 91 ILE A N 1
ATOM 750 C CA . ILE A 1 91 ? 13.279 1.217 35.575 1.00 42.72 91 ILE A CA 1
ATOM 751 C C . ILE A 1 91 ? 12.079 2.131 35.290 1.00 42.72 91 ILE A C 1
ATOM 753 O O . ILE A 1 91 ? 11.204 2.223 36.140 1.00 42.72 91 ILE A O 1
ATOM 757 N N . THR A 1 92 ? 11.963 2.702 34.082 1.00 38.19 92 THR A N 1
ATOM 758 C CA . THR A 1 92 ? 10.675 2.994 33.401 1.00 38.19 92 THR A CA 1
ATOM 759 C C . THR A 1 92 ? 10.880 3.104 31.875 1.00 38.19 92 THR A C 1
ATOM 761 O O . THR A 1 92 ? 11.924 3.596 31.443 1.00 38.19 92 THR A O 1
ATOM 764 N N . PRO A 1 93 ? 9.925 2.677 31.020 1.00 44.62 93 PRO A N 1
ATOM 765 C CA . PRO A 1 93 ? 9.980 2.922 29.583 1.00 44.62 93 PRO A CA 1
ATOM 766 C C . PRO A 1 93 ? 9.114 4.140 29.220 1.00 44.62 93 PRO A C 1
ATOM 768 O O . PRO A 1 93 ? 7.899 4.107 29.406 1.00 44.62 93 PRO A O 1
ATOM 771 N N . SER A 1 94 ? 9.701 5.199 28.654 1.00 32.91 94 SER A N 1
ATOM 772 C CA . SER A 1 94 ? 8.927 6.252 27.982 1.00 32.91 94 SER A CA 1
ATOM 773 C C . SER A 1 94 ? 9.282 6.321 26.495 1.00 32.91 94 SER A C 1
ATOM 775 O O . SER A 1 94 ? 10.353 6.738 26.060 1.00 32.91 94 SER A O 1
ATOM 777 N N . LEU A 1 95 ? 8.330 5.844 25.696 1.00 44.12 95 LEU A N 1
ATOM 778 C CA . LEU A 1 95 ? 8.143 6.252 24.314 1.00 44.12 95 LEU A CA 1
ATOM 779 C C . LEU A 1 95 ? 7.622 7.690 24.351 1.00 44.12 95 LEU A C 1
ATOM 781 O O . LEU A 1 95 ? 6.577 7.910 24.955 1.00 44.12 95 LEU A O 1
ATOM 785 N N . ASN A 1 96 ? 8.352 8.639 23.758 1.00 36.28 96 ASN A N 1
ATOM 786 C CA . ASN A 1 96 ? 7.841 9.838 23.071 1.00 36.28 96 ASN A CA 1
ATOM 787 C C . ASN A 1 96 ? 8.953 10.881 22.911 1.00 36.28 96 ASN A C 1
ATOM 789 O O . ASN A 1 96 ? 9.343 11.522 23.878 1.00 36.28 96 ASN A O 1
ATOM 793 N N . SER A 1 97 ? 9.404 11.101 21.674 1.00 35.69 97 SER A N 1
ATOM 794 C CA . SER A 1 97 ? 9.820 12.425 21.186 1.00 35.69 97 SER A CA 1
ATOM 795 C C . SER A 1 97 ? 10.103 12.342 19.682 1.00 35.69 97 SER A C 1
ATOM 797 O O . SER A 1 97 ? 11.233 12.146 19.238 1.00 35.69 97 SER A O 1
ATOM 799 N N . LEU A 1 98 ? 9.043 12.448 18.877 1.00 38.00 98 LEU A N 1
ATOM 800 C CA . LEU A 1 98 ? 9.150 12.915 17.498 1.00 38.00 98 LEU A CA 1
ATOM 801 C C . LEU A 1 98 ? 9.032 14.438 17.554 1.00 38.00 98 LEU A C 1
ATOM 803 O O . LEU A 1 98 ? 7.931 14.966 17.678 1.00 38.00 98 LEU A O 1
ATOM 807 N N . SER A 1 99 ? 10.164 15.136 17.490 1.00 30.83 99 SER A N 1
ATOM 808 C CA . SER A 1 99 ? 10.190 16.585 17.293 1.00 30.83 99 SER A CA 1
ATOM 809 C C . SER A 1 99 ? 10.716 16.896 15.894 1.00 30.83 99 SER A C 1
ATOM 811 O O . SER A 1 99 ? 11.882 16.654 15.571 1.00 30.83 99 SER A O 1
ATOM 813 N N . LEU A 1 100 ? 9.812 17.395 15.050 1.00 37.09 100 LEU A N 1
ATOM 814 C CA . LEU A 1 100 ? 10.100 18.045 13.777 1.00 37.09 100 LEU A CA 1
ATOM 815 C C . LEU A 1 100 ? 10.679 19.432 14.077 1.00 37.09 100 LEU A C 1
ATOM 817 O O . LEU A 1 100 ? 9.943 20.381 14.332 1.00 37.09 100 LEU A O 1
ATOM 821 N N . GLY A 1 101 ? 12.006 19.535 14.065 1.00 27.50 101 GLY A N 1
ATOM 822 C CA . GLY A 1 101 ? 12.718 20.805 14.158 1.00 27.50 101 GLY A CA 1
ATOM 823 C C . GLY A 1 101 ? 12.928 21.417 12.778 1.00 27.50 101 GLY A C 1
ATOM 824 O O . GLY A 1 101 ? 13.788 20.968 12.023 1.00 27.50 101 GLY A O 1
ATOM 825 N N . VAL A 1 102 ? 12.138 22.443 12.470 1.00 34.84 102 VAL A N 1
ATOM 826 C CA . VAL A 1 102 ? 12.444 23.467 11.465 1.00 34.84 102 VAL A CA 1
ATOM 827 C C . VAL A 1 102 ? 13.623 24.293 11.986 1.00 34.84 102 VAL A C 1
ATOM 829 O O . VAL A 1 102 ? 13.566 24.771 13.118 1.00 34.84 102 VAL A O 1
ATOM 832 N N . CYS A 1 103 ? 14.656 24.513 11.174 1.00 30.59 103 CYS A N 1
ATOM 833 C CA . CYS A 1 103 ? 15.527 25.671 11.351 1.00 30.59 103 CYS A CA 1
ATOM 834 C C . CYS A 1 103 ? 16.016 26.230 10.010 1.00 30.59 103 CYS A C 1
ATOM 836 O O . CYS A 1 103 ? 16.566 25.536 9.157 1.00 30.59 103 CYS A O 1
ATOM 838 N N . ASP A 1 104 ? 15.725 27.517 9.878 1.00 27.56 104 ASP A N 1
ATOM 839 C CA . ASP A 1 104 ? 16.217 28.510 8.938 1.00 27.56 104 ASP A CA 1
ATOM 840 C C . ASP A 1 104 ? 17.639 28.942 9.349 1.00 27.56 104 ASP A C 1
ATOM 842 O O . ASP A 1 104 ? 17.926 28.957 10.548 1.00 27.56 104 ASP A O 1
ATOM 846 N N . ALA A 1 105 ? 18.510 29.256 8.382 1.00 30.17 105 ALA A N 1
ATOM 847 C CA . ALA A 1 105 ? 19.432 30.404 8.416 1.00 30.17 105 ALA A CA 1
ATOM 848 C C . ALA A 1 105 ? 20.509 30.304 7.317 1.00 30.17 105 ALA A C 1
ATOM 850 O O . ALA A 1 105 ? 21.430 29.490 7.359 1.00 30.17 105 ALA A O 1
ATOM 851 N N . ASP A 1 106 ? 20.324 31.177 6.333 1.00 29.52 106 ASP A N 1
ATOM 852 C CA . ASP A 1 106 ? 21.287 32.011 5.607 1.00 29.52 106 ASP A CA 1
ATOM 853 C C . ASP A 1 106 ? 22.805 31.824 5.849 1.00 29.52 106 ASP A C 1
ATOM 855 O O . ASP A 1 106 ? 23.303 31.978 6.965 1.00 29.52 106 ASP A O 1
ATOM 859 N N . GLN A 1 107 ? 23.550 31.641 4.750 1.00 30.23 107 GLN A N 1
ATOM 860 C CA . GLN A 1 107 ? 24.772 32.411 4.473 1.00 30.23 107 GLN A CA 1
ATOM 861 C C . GLN A 1 107 ? 25.233 32.220 3.018 1.00 30.23 107 GLN A C 1
ATOM 863 O O . GLN A 1 107 ? 25.840 31.220 2.630 1.00 30.23 107 GLN A O 1
ATOM 868 N N . ARG A 1 108 ? 24.953 33.240 2.200 1.00 31.69 108 ARG A N 1
ATOM 869 C CA . ARG A 1 108 ? 25.709 33.558 0.980 1.00 31.69 108 ARG A CA 1
ATOM 870 C C . ARG A 1 108 ? 27.162 33.867 1.344 1.00 31.69 108 ARG A C 1
ATOM 872 O O . ARG A 1 108 ? 27.367 34.628 2.276 1.00 31.69 108 ARG A O 1
ATOM 879 N N . LEU A 1 109 ? 28.116 33.390 0.540 1.00 29.11 109 LEU A N 1
ATOM 880 C CA . LEU A 1 109 ? 29.267 34.144 0.010 1.00 29.11 109 LEU A CA 1
ATOM 881 C C . LEU A 1 109 ? 30.027 33.257 -1.002 1.00 29.11 109 LEU A C 1
ATOM 883 O O . LEU A 1 109 ? 30.499 32.171 -0.684 1.00 29.11 109 LEU A O 1
ATOM 887 N N . VAL A 1 110 ? 30.107 33.735 -2.244 1.00 33.00 110 VAL A N 1
ATOM 888 C CA . VAL A 1 110 ? 30.926 33.202 -3.349 1.00 33.00 110 VAL A CA 1
ATOM 889 C C . VAL A 1 110 ? 32.369 33.704 -3.238 1.00 33.00 110 VAL A C 1
ATOM 891 O O . VAL A 1 110 ? 32.592 34.803 -2.727 1.00 33.00 110 VAL A O 1
ATOM 894 N N . PRO A 1 111 ? 33.337 32.988 -3.836 1.00 30.33 111 PRO A N 1
ATOM 895 C CA . PRO A 1 111 ? 34.136 33.674 -4.853 1.00 30.33 111 PRO A CA 1
ATOM 896 C C . PRO A 1 111 ? 34.318 32.888 -6.158 1.00 30.33 111 PRO A C 1
ATOM 898 O O . PRO A 1 111 ? 34.395 31.664 -6.204 1.00 30.33 111 PRO A O 1
ATOM 901 N N . ILE A 1 112 ? 34.404 33.681 -7.223 1.00 28.61 112 ILE A N 1
ATOM 902 C CA . ILE A 1 112 ? 34.623 33.345 -8.629 1.00 28.61 112 ILE A CA 1
ATOM 903 C C . ILE A 1 112 ? 36.116 33.109 -8.881 1.00 28.61 112 ILE A C 1
ATOM 905 O O . ILE A 1 112 ? 36.900 34.015 -8.617 1.00 28.61 112 ILE A O 1
ATOM 909 N N . THR A 1 113 ? 36.476 31.999 -9.533 1.00 29.47 113 THR A N 1
ATOM 910 C CA . THR A 1 113 ? 37.508 31.965 -10.588 1.00 29.47 113 THR A CA 1
ATOM 911 C C . THR A 1 113 ? 37.173 30.877 -11.624 1.00 29.47 113 THR A C 1
ATOM 913 O O . THR A 1 113 ? 36.961 29.715 -11.306 1.00 29.47 113 THR A O 1
ATOM 916 N N . ASN A 1 114 ? 37.105 31.289 -12.890 1.00 32.50 114 ASN A N 1
ATOM 917 C CA . ASN A 1 114 ? 37.167 30.470 -14.114 1.00 32.50 114 ASN A CA 1
ATOM 918 C C . ASN A 1 114 ? 38.570 30.741 -14.736 1.00 32.50 114 ASN A C 1
ATOM 920 O O . ASN A 1 114 ? 39.114 31.796 -14.383 1.00 32.50 114 ASN A O 1
ATOM 924 N N . PRO A 1 115 ? 39.152 29.960 -15.695 1.00 39.97 115 PRO A N 1
ATOM 925 C CA . PRO A 1 115 ? 38.438 29.555 -16.925 1.00 39.97 115 PRO A CA 1
ATOM 926 C C . PRO A 1 115 ? 38.938 28.304 -17.744 1.00 39.97 115 PRO A C 1
ATOM 928 O O . PRO A 1 115 ? 40.043 27.810 -17.555 1.00 39.97 115 PRO A O 1
ATOM 931 N N . LYS A 1 116 ? 38.137 27.958 -18.785 1.00 30.14 116 LYS A N 1
ATOM 932 C CA . LYS A 1 116 ? 38.410 27.263 -20.096 1.00 30.14 116 LYS A CA 1
ATOM 933 C C . LYS A 1 116 ? 38.348 25.713 -20.156 1.00 30.14 116 LYS A C 1
ATOM 935 O O . LYS A 1 116 ? 39.119 25.040 -19.492 1.00 30.14 116 LYS A O 1
ATOM 940 N N . SER A 1 117 ? 37.284 25.158 -20.775 1.00 27.89 117 SER A N 1
ATOM 941 C CA . SER A 1 117 ? 37.143 24.590 -22.160 1.00 27.89 117 SER A CA 1
ATOM 942 C C . SER A 1 117 ? 37.440 23.071 -22.182 1.00 27.89 117 SER A C 1
ATOM 944 O O . SER A 1 117 ? 38.479 22.667 -21.691 1.00 27.89 117 SER A O 1
ATOM 946 N N . ASP A 1 118 ? 36.551 22.140 -22.562 1.00 26.56 118 ASP A N 1
ATOM 947 C CA . ASP A 1 118 ? 35.959 21.910 -23.891 1.00 26.56 118 ASP A CA 1
ATOM 948 C C . ASP A 1 118 ? 34.717 20.971 -23.866 1.00 26.56 118 ASP A C 1
ATOM 950 O O . ASP A 1 118 ? 34.372 20.351 -22.863 1.00 26.56 118 ASP A O 1
ATOM 954 N N . THR A 1 119 ? 34.039 20.908 -25.013 1.00 37.56 119 THR A N 1
ATOM 955 C CA . THR A 1 119 ? 32.711 20.359 -25.364 1.00 37.56 119 THR A CA 1
ATOM 956 C C . THR A 1 119 ? 32.607 18.808 -25.477 1.00 37.56 119 THR A C 1
ATOM 958 O O . THR A 1 119 ? 33.606 18.101 -25.353 1.00 37.56 119 THR A O 1
ATOM 961 N N . PRO A 1 120 ? 31.389 18.228 -25.659 1.00 39.75 120 PRO A N 1
ATOM 962 C CA . PRO A 1 120 ? 31.010 16.904 -25.161 1.00 39.75 120 PRO A CA 1
ATOM 963 C C . PRO A 1 120 ? 31.264 15.764 -26.158 1.00 39.75 120 PRO A C 1
ATOM 965 O O . PRO A 1 120 ? 31.043 15.897 -27.359 1.00 39.75 120 PRO A O 1
ATOM 968 N N . SER A 1 121 ? 31.635 14.584 -25.654 1.00 28.86 121 SER A N 1
ATOM 969 C CA . SER A 1 121 ? 31.740 13.360 -26.460 1.00 28.86 121 SER A CA 1
ATOM 970 C C . SER A 1 121 ? 30.757 12.292 -25.983 1.00 28.86 121 SER A C 1
ATOM 972 O O . SER A 1 121 ? 31.049 11.496 -25.093 1.00 28.86 121 SER A O 1
ATOM 974 N N . PHE A 1 122 ? 29.594 12.234 -26.634 1.00 38.12 122 PHE A N 1
ATOM 975 C CA . PHE A 1 122 ? 28.689 11.087 -26.584 1.00 38.12 122 PHE A CA 1
ATOM 976 C C . PHE A 1 122 ? 29.390 9.852 -27.172 1.00 38.12 122 PHE A C 1
ATOM 978 O O . PHE A 1 122 ? 29.455 9.686 -28.389 1.00 38.12 122 PHE A O 1
ATOM 985 N N . LYS A 1 123 ? 29.889 8.940 -26.329 1.00 36.06 123 LYS A N 1
ATOM 986 C CA . LYS A 1 123 ? 30.326 7.606 -26.777 1.00 36.06 123 LYS A CA 1
ATOM 987 C C . LYS A 1 123 ? 29.314 6.541 -26.367 1.00 36.06 123 LYS A C 1
ATOM 989 O O . LYS A 1 123 ? 29.424 5.873 -25.346 1.00 36.06 123 LYS A O 1
ATOM 994 N N . LYS A 1 124 ? 28.332 6.376 -27.253 1.00 39.94 124 LYS A N 1
ATOM 995 C CA . LYS A 1 124 ? 27.397 5.251 -27.354 1.00 39.94 124 LYS A CA 1
ATOM 996 C C . LYS A 1 124 ? 28.193 3.948 -27.516 1.00 39.94 124 LYS A C 1
ATOM 998 O O . LYS A 1 124 ? 28.675 3.648 -28.607 1.00 39.94 124 LYS A O 1
ATOM 1003 N N . ARG A 1 125 ? 28.366 3.175 -26.439 1.00 33.97 125 ARG A N 1
ATOM 1004 C CA . ARG A 1 125 ? 29.087 1.893 -26.481 1.00 33.97 125 ARG A CA 1
ATOM 1005 C C . ARG A 1 125 ? 28.099 0.725 -26.548 1.00 33.97 125 ARG A C 1
ATOM 1007 O O . ARG A 1 125 ? 27.609 0.248 -25.533 1.00 33.97 125 ARG A O 1
ATOM 1014 N N . ASN A 1 126 ? 27.830 0.250 -27.766 1.00 45.62 126 ASN A N 1
ATOM 1015 C CA . ASN A 1 126 ? 27.197 -1.051 -28.009 1.00 45.62 126 ASN A CA 1
ATOM 1016 C C . ASN A 1 126 ? 28.164 -2.165 -27.571 1.00 45.62 126 ASN A C 1
ATOM 1018 O O . ASN A 1 126 ? 29.224 -2.334 -28.177 1.00 45.62 126 ASN A O 1
ATOM 1022 N N . ARG A 1 127 ? 27.817 -2.939 -26.536 1.00 49.16 127 ARG A N 1
ATOM 1023 C CA . ARG A 1 127 ? 28.622 -4.089 -26.095 1.00 49.16 127 ARG A CA 1
ATOM 1024 C C . ARG A 1 127 ? 28.183 -5.345 -26.856 1.00 49.16 127 ARG A C 1
ATOM 1026 O O . ARG A 1 127 ? 27.158 -5.942 -26.549 1.00 49.16 127 ARG A O 1
ATOM 1033 N N . ARG A 1 128 ? 28.966 -5.726 -27.869 1.00 48.50 128 ARG A N 1
ATOM 1034 C CA . ARG A 1 128 ? 28.913 -7.035 -28.539 1.00 48.50 128 ARG A CA 1
ATOM 1035 C C . ARG A 1 128 ? 29.814 -8.007 -27.767 1.00 48.50 128 ARG A C 1
ATOM 1037 O O . ARG A 1 128 ? 30.958 -7.674 -27.470 1.00 48.50 128 ARG A O 1
ATOM 1044 N N . THR A 1 129 ? 29.284 -9.172 -27.411 1.00 46.78 129 THR A N 1
ATOM 1045 C CA . THR A 1 129 ? 29.946 -10.221 -26.617 1.00 46.78 129 THR A CA 1
ATOM 1046 C C . THR A 1 129 ? 31.057 -10.922 -27.401 1.00 46.78 129 THR A C 1
ATOM 1048 O O . THR A 1 129 ? 30.857 -11.275 -28.565 1.00 46.78 129 THR A O 1
ATOM 1051 N N . LYS A 1 130 ? 32.203 -11.175 -26.754 1.00 43.91 130 LYS A N 1
ATOM 1052 C CA . LYS A 1 130 ? 33.277 -12.045 -27.255 1.00 43.91 130 LYS A CA 1
ATOM 1053 C C . LYS A 1 130 ? 33.595 -13.104 -26.200 1.00 43.91 130 LYS A C 1
ATOM 1055 O O . LYS A 1 130 ? 33.780 -12.776 -25.033 1.00 43.91 130 LYS A O 1
ATOM 1060 N N . SER A 1 131 ? 33.595 -14.357 -26.635 1.00 47.03 131 SER A N 1
ATOM 1061 C CA . SER A 1 131 ? 33.888 -15.560 -25.861 1.00 47.03 131 SER A CA 1
ATOM 1062 C C . SER A 1 131 ? 35.393 -15.837 -25.752 1.00 47.03 131 SER A C 1
ATOM 1064 O O . SER A 1 131 ? 36.152 -15.497 -26.662 1.00 47.03 131 SER A O 1
ATOM 1066 N N . SER A 1 132 ? 35.736 -16.567 -24.683 1.00 41.19 132 SER A N 1
ATOM 1067 C CA . SER A 1 132 ? 36.944 -17.385 -24.455 1.00 41.19 132 SER A CA 1
ATOM 1068 C C . SER A 1 132 ? 38.131 -16.738 -23.728 1.00 41.19 132 SER A C 1
ATOM 1070 O O . SER A 1 132 ? 38.721 -15.775 -24.209 1.00 41.19 132 SER A O 1
ATOM 1072 N N . GLY A 1 133 ? 38.549 -17.380 -22.626 1.00 31.58 133 GLY A N 1
ATOM 1073 C CA . GLY A 1 133 ? 39.910 -17.292 -22.080 1.00 31.58 133 GLY A CA 1
ATOM 1074 C C . GLY A 1 133 ? 39.993 -17.178 -20.557 1.00 31.58 133 GLY A C 1
ATOM 1075 O O . GLY A 1 133 ? 39.967 -16.078 -20.022 1.00 31.58 133 GLY A O 1
ATOM 1076 N N . ASN A 1 134 ? 40.142 -18.313 -19.873 1.00 44.16 134 ASN A N 1
ATOM 1077 C CA . ASN A 1 134 ? 40.384 -18.424 -18.434 1.00 44.16 134 ASN A CA 1
ATOM 1078 C C . ASN A 1 134 ? 41.775 -17.863 -18.065 1.00 44.16 134 ASN A C 1
ATOM 1080 O O . ASN A 1 134 ? 42.770 -18.376 -18.575 1.00 44.16 134 ASN A O 1
ATOM 1084 N N . LYS A 1 135 ? 41.861 -16.877 -17.161 1.00 36.72 135 LYS A N 1
ATOM 1085 C CA . LYS A 1 135 ? 43.069 -16.559 -16.376 1.00 36.72 135 LYS A CA 1
ATOM 1086 C C . LYS A 1 135 ? 42.659 -16.043 -14.998 1.00 36.72 135 LYS A C 1
ATOM 1088 O O . LYS A 1 135 ? 41.958 -15.043 -14.892 1.00 36.72 135 LYS A O 1
ATOM 1093 N N . ASN A 1 136 ? 43.118 -16.759 -13.975 1.00 40.56 136 ASN A N 1
ATOM 1094 C CA . ASN A 1 136 ? 43.067 -16.370 -12.573 1.00 40.56 136 ASN A CA 1
ATOM 1095 C C . ASN A 1 136 ? 43.737 -15.005 -12.387 1.00 40.56 136 ASN A C 1
ATOM 1097 O O . ASN A 1 136 ? 44.891 -14.836 -12.783 1.00 40.56 136 ASN A O 1
ATOM 1101 N N . ASN A 1 137 ? 43.031 -14.068 -11.762 1.00 32.69 137 ASN A N 1
ATOM 1102 C CA . ASN A 1 137 ? 43.628 -12.961 -11.031 1.00 32.69 137 ASN A CA 1
ATOM 1103 C C . ASN A 1 137 ? 42.592 -12.466 -10.016 1.00 32.69 137 ASN A C 1
ATOM 1105 O O . ASN A 1 137 ? 41.493 -12.083 -10.420 1.00 32.69 137 ASN A O 1
ATOM 1109 N N . ASP A 1 138 ? 42.929 -12.508 -8.727 1.00 44.31 138 ASP A N 1
ATOM 1110 C CA . ASP A 1 138 ? 42.153 -11.862 -7.668 1.00 44.31 138 ASP A CA 1
ATOM 1111 C C . ASP A 1 138 ? 42.063 -10.372 -7.995 1.00 44.31 138 ASP A C 1
ATOM 1113 O O . ASP A 1 138 ? 43.032 -9.621 -7.908 1.00 44.31 138 ASP A O 1
ATOM 1117 N N . SER A 1 139 ? 40.895 -9.962 -8.465 1.00 36.47 139 SER A N 1
ATOM 1118 C CA . SER A 1 139 ? 40.540 -8.574 -8.708 1.00 36.47 139 SER A CA 1
ATOM 1119 C C . SER A 1 139 ? 39.244 -8.363 -7.953 1.00 36.47 139 SER A C 1
ATOM 1121 O O . SER A 1 139 ? 38.234 -8.993 -8.263 1.00 36.47 139 SER A O 1
ATOM 1123 N N . ILE A 1 140 ? 39.307 -7.520 -6.927 1.00 47.91 140 ILE A N 1
ATOM 1124 C CA . ILE A 1 140 ? 38.151 -6.848 -6.343 1.00 47.91 140 ILE A CA 1
ATOM 1125 C C . ILE A 1 140 ? 37.417 -6.175 -7.509 1.00 47.91 140 ILE A C 1
ATOM 1127 O O . ILE A 1 140 ? 37.822 -5.128 -8.003 1.00 47.91 140 ILE A O 1
ATOM 1131 N N . ASP A 1 141 ? 36.417 -6.877 -8.037 1.00 41.03 141 ASP A N 1
ATOM 1132 C CA . ASP A 1 141 ? 35.524 -6.398 -9.084 1.00 41.03 141 ASP A CA 1
ATOM 1133 C C . ASP A 1 141 ? 34.490 -5.520 -8.383 1.00 41.03 141 ASP A C 1
ATOM 1135 O O . ASP A 1 141 ? 33.43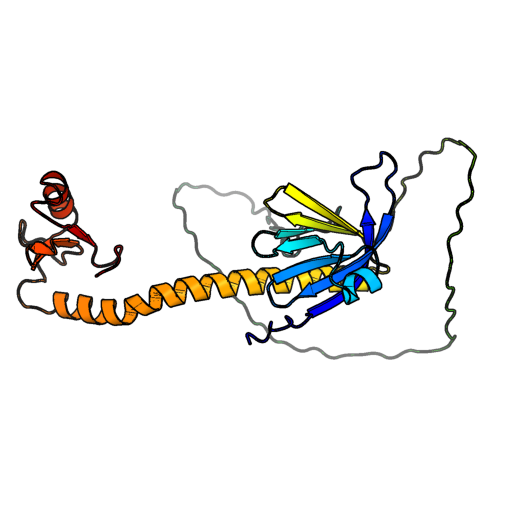4 -5.985 -7.947 1.00 41.03 141 ASP A O 1
ATOM 1139 N N . ASP A 1 142 ? 34.867 -4.254 -8.193 1.00 46.59 142 ASP A N 1
ATOM 1140 C CA . ASP A 1 142 ? 33.958 -3.139 -7.940 1.00 46.59 142 ASP A CA 1
ATOM 1141 C C . ASP A 1 142 ? 32.995 -3.064 -9.135 1.00 46.59 142 ASP A C 1
ATOM 1143 O O . ASP A 1 142 ? 33.205 -2.379 -10.138 1.00 46.59 142 ASP A O 1
ATOM 1147 N N . SER A 1 143 ? 31.971 -3.912 -9.091 1.00 52.56 143 SER A N 1
ATOM 1148 C CA . SER A 1 143 ? 30.912 -3.940 -10.082 1.00 52.56 143 SER A CA 1
ATOM 1149 C C . SER A 1 143 ? 30.021 -2.729 -9.808 1.00 52.56 143 SER A C 1
ATOM 1151 O O . SER A 1 143 ? 29.051 -2.823 -9.055 1.00 52.56 143 SER A O 1
ATOM 1153 N N . ASP A 1 144 ? 30.391 -1.590 -10.404 1.00 60.97 144 ASP A N 1
ATOM 1154 C CA . ASP A 1 144 ? 29.659 -0.314 -10.486 1.00 60.97 144 ASP A CA 1
ATOM 1155 C C . ASP A 1 144 ? 28.305 -0.466 -11.224 1.00 60.97 144 ASP A C 1
ATOM 1157 O O . ASP A 1 144 ? 27.989 0.243 -12.181 1.00 60.97 144 ASP A O 1
ATOM 1161 N N . GLY A 1 145 ? 27.491 -1.444 -10.834 1.00 75.25 145 GLY A N 1
ATOM 1162 C CA . GLY A 1 145 ? 26.108 -1.546 -11.270 1.00 75.25 145 GLY A CA 1
ATOM 1163 C C . GLY A 1 145 ? 25.272 -0.503 -10.536 1.00 75.25 145 GLY A C 1
ATOM 1164 O O . GLY A 1 145 ? 25.336 -0.377 -9.308 1.00 75.25 145 GLY A O 1
ATOM 1165 N N . TYR A 1 146 ? 24.432 0.234 -11.258 1.00 92.12 146 TYR A N 1
ATOM 1166 C CA . TYR A 1 146 ? 23.457 1.143 -10.657 1.00 92.12 146 TYR A CA 1
ATOM 1167 C C . TYR A 1 146 ? 22.219 0.342 -10.236 1.00 92.12 146 TYR A C 1
ATOM 1169 O O . TYR A 1 146 ? 21.086 0.612 -10.648 1.00 92.12 146 TYR A O 1
ATOM 1177 N N . GLU A 1 147 ? 22.467 -0.670 -9.403 1.00 93.88 147 GLU A N 1
ATOM 1178 C CA . GLU A 1 147 ? 21.508 -1.700 -9.038 1.00 93.88 147 GLU A CA 1
ATOM 1179 C C . GLU A 1 147 ? 20.579 -1.262 -7.902 1.00 93.88 147 GLU A C 1
ATOM 1181 O O . GLU A 1 147 ? 20.961 -0.559 -6.964 1.00 93.88 147 GLU A O 1
ATOM 1186 N N . PHE A 1 148 ? 19.346 -1.756 -7.946 1.00 95.25 148 PHE A N 1
ATOM 1187 C CA . PHE A 1 148 ? 18.400 -1.708 -6.841 1.00 95.25 148 PHE A CA 1
ATOM 1188 C C . PHE A 1 148 ? 17.486 -2.937 -6.861 1.00 95.25 148 PHE A C 1
ATOM 1190 O O . PHE A 1 148 ? 17.297 -3.602 -7.883 1.00 95.25 148 PHE A O 1
ATOM 1197 N N . VAL A 1 149 ? 16.920 -3.266 -5.704 1.00 94.94 149 VAL A N 1
ATOM 1198 C CA . VAL A 1 149 ? 16.124 -4.474 -5.491 1.00 94.94 149 VAL A CA 1
ATOM 1199 C C . VAL A 1 149 ? 14.771 -4.110 -4.914 1.00 94.94 149 VAL A C 1
ATOM 1201 O O . VAL A 1 149 ? 14.676 -3.385 -3.927 1.00 94.94 149 VAL A O 1
ATOM 1204 N N . ILE A 1 150 ? 13.731 -4.664 -5.523 1.00 95.75 150 ILE A N 1
ATOM 1205 C CA . ILE A 1 150 ? 12.351 -4.600 -5.062 1.00 95.75 150 ILE A CA 1
ATOM 1206 C C . ILE A 1 150 ? 12.034 -5.902 -4.346 1.00 95.75 150 ILE A C 1
ATOM 1208 O O . ILE A 1 150 ? 12.174 -6.977 -4.933 1.00 95.75 150 ILE A O 1
ATOM 1212 N N . VAL A 1 151 ? 11.613 -5.799 -3.090 1.00 94.25 151 VAL A N 1
ATOM 1213 C CA . VAL A 1 151 ? 11.302 -6.932 -2.218 1.00 94.25 151 VAL A CA 1
ATOM 1214 C C . VAL A 1 151 ? 9.859 -6.825 -1.756 1.00 94.25 151 VAL A C 1
ATOM 1216 O O . VAL A 1 151 ? 9.523 -5.923 -0.992 1.00 94.25 151 VAL A O 1
ATOM 1219 N N . SER A 1 152 ? 9.016 -7.745 -2.218 1.00 93.12 152 SER A N 1
ATOM 1220 C CA . SER A 1 152 ? 7.620 -7.866 -1.792 1.00 93.12 152 SER A CA 1
ATOM 1221 C C . SER A 1 152 ? 7.475 -8.870 -0.646 1.00 93.12 152 SER A C 1
ATOM 1223 O O . SER A 1 152 ? 8.215 -9.854 -0.599 1.00 93.12 152 SER A O 1
ATOM 1225 N N . LEU A 1 153 ? 6.481 -8.676 0.229 1.00 87.94 153 LEU A N 1
ATOM 1226 C CA . LEU A 1 153 ? 6.114 -9.653 1.267 1.00 87.94 153 LEU A CA 1
ATOM 1227 C C . LEU A 1 153 ? 5.670 -11.011 0.697 1.00 87.94 153 LEU A C 1
ATOM 1229 O O . LEU A 1 153 ? 5.754 -12.011 1.395 1.00 87.94 153 LEU A O 1
ATOM 1233 N N . GLU A 1 154 ? 5.271 -11.080 -0.576 1.00 86.81 154 GLU A N 1
ATOM 1234 C CA . GLU A 1 154 ? 4.959 -12.337 -1.282 1.00 86.81 154 GLU A CA 1
ATOM 1235 C C . GLU A 1 154 ? 6.221 -13.097 -1.750 1.00 86.81 154 GLU A C 1
ATOM 1237 O O . GLU A 1 154 ? 6.179 -13.845 -2.728 1.00 86.81 154 GLU A O 1
ATOM 1242 N N . ASN A 1 155 ? 7.379 -12.837 -1.133 1.00 87.50 155 ASN A N 1
ATOM 1243 C CA . ASN A 1 155 ? 8.684 -13.404 -1.495 1.00 87.50 155 ASN A CA 1
ATOM 1244 C C . ASN A 1 155 ? 9.100 -13.152 -2.963 1.00 87.50 155 ASN A C 1
ATOM 1246 O O . ASN A 1 155 ? 9.957 -13.848 -3.514 1.00 87.50 155 ASN A O 1
ATOM 1250 N N . LYS A 1 156 ? 8.517 -12.141 -3.621 1.00 89.38 156 LYS A N 1
ATOM 1251 C CA . LYS A 1 156 ? 8.913 -11.717 -4.971 1.00 89.38 156 LYS A CA 1
ATOM 1252 C C . LYS A 1 156 ? 10.069 -10.729 -4.871 1.00 89.38 156 LYS A C 1
ATOM 1254 O O . LYS A 1 156 ? 9.921 -9.659 -4.282 1.00 89.38 156 LYS A O 1
ATOM 1259 N N . HIS A 1 157 ? 11.190 -11.065 -5.507 1.00 92.50 157 HIS A N 1
ATOM 1260 C CA . HIS A 1 157 ? 12.363 -10.197 -5.602 1.00 92.50 157 HIS A CA 1
ATOM 1261 C C . HIS A 1 157 ? 12.648 -9.814 -7.055 1.00 92.50 157 HIS A C 1
ATOM 1263 O O . HIS A 1 157 ? 12.867 -10.686 -7.907 1.00 92.50 157 HIS A O 1
ATOM 1269 N N . TRP A 1 158 ? 12.668 -8.516 -7.358 1.00 94.81 158 TRP A N 1
ATOM 1270 C CA . TRP A 1 158 ? 13.110 -8.008 -8.657 1.00 94.81 158 TRP A CA 1
ATOM 1271 C C . TRP A 1 158 ? 14.387 -7.199 -8.496 1.00 94.81 158 TRP A C 1
ATOM 1273 O O . TRP A 1 158 ? 14.402 -6.193 -7.801 1.00 94.81 158 TRP A O 1
ATOM 1283 N N . HIS A 1 159 ? 15.443 -7.643 -9.170 1.00 94.88 159 HIS A N 1
ATOM 1284 C CA . HIS A 1 159 ? 16.699 -6.913 -9.274 1.00 94.88 159 HIS A CA 1
ATOM 1285 C C . HIS A 1 159 ? 16.694 -6.129 -10.577 1.00 94.88 159 HIS A C 1
ATOM 1287 O O . HIS A 1 159 ? 16.515 -6.728 -11.648 1.00 94.88 159 HIS A O 1
ATOM 1293 N N . PHE A 1 160 ? 16.894 -4.824 -10.462 1.00 96.19 160 PHE A N 1
ATOM 1294 C CA . PHE A 1 160 ? 17.031 -3.910 -11.579 1.00 96.19 160 PHE A CA 1
ATOM 1295 C C . PHE A 1 160 ? 18.393 -3.235 -11.549 1.00 96.19 160 PHE A C 1
ATOM 1297 O O . PHE A 1 160 ? 18.946 -3.003 -10.482 1.00 96.19 160 PHE A O 1
ATOM 1304 N N . ASP A 1 161 ? 18.889 -2.916 -12.731 1.00 95.00 161 ASP A N 1
ATOM 1305 C CA . ASP A 1 161 ? 20.082 -2.121 -12.968 1.00 95.00 161 ASP A CA 1
ATOM 1306 C C . ASP A 1 161 ? 19.706 -0.970 -13.909 1.00 95.00 161 ASP A C 1
ATOM 1308 O O . ASP A 1 161 ? 19.031 -1.175 -14.933 1.00 95.00 161 ASP A O 1
ATOM 1312 N N . ALA A 1 162 ? 20.047 0.248 -13.493 1.00 95.44 162 ALA A N 1
ATOM 1313 C CA . ALA A 1 162 ? 19.786 1.479 -14.231 1.00 95.44 162 ALA A CA 1
ATOM 1314 C C . ALA A 1 162 ? 20.981 1.858 -15.117 1.00 95.44 162 ALA A C 1
ATOM 1316 O O . ALA A 1 162 ? 22.080 1.333 -14.969 1.00 95.44 162 ALA A O 1
ATOM 1317 N N . ASN A 1 163 ? 20.784 2.794 -16.048 1.00 93.00 163 ASN A N 1
ATOM 1318 C CA . ASN A 1 163 ? 21.868 3.243 -16.926 1.00 93.00 163 ASN A CA 1
ATOM 1319 C C . ASN A 1 163 ? 22.816 4.264 -16.271 1.00 93.00 163 ASN A C 1
ATOM 1321 O O . ASN A 1 163 ? 23.920 4.475 -16.774 1.00 93.00 163 ASN A O 1
ATOM 1325 N N . SER A 1 164 ? 22.393 4.878 -15.164 1.00 94.19 164 SER A N 1
ATOM 1326 C CA . SER A 1 164 ? 23.171 5.841 -14.389 1.00 94.19 164 SER A CA 1
ATOM 1327 C C . SER A 1 164 ? 22.757 5.830 -12.914 1.00 94.19 164 SER A C 1
ATOM 1329 O O . SER A 1 164 ? 21.650 5.402 -12.564 1.00 94.19 164 SER A O 1
ATOM 1331 N N . ALA A 1 165 ? 23.627 6.346 -12.041 1.00 92.12 165 ALA A N 1
ATOM 1332 C CA . ALA A 1 165 ? 23.318 6.520 -10.620 1.00 92.12 165 ALA A CA 1
ATOM 1333 C C . ALA A 1 165 ? 22.115 7.452 -10.406 1.00 92.12 165 ALA A C 1
ATOM 1335 O O . ALA A 1 165 ? 21.247 7.159 -9.588 1.00 92.12 165 ALA A O 1
ATOM 1336 N N . GLU A 1 166 ? 22.034 8.534 -11.183 1.00 94.56 166 GLU A N 1
ATOM 1337 C CA . GLU A 1 166 ? 20.921 9.485 -11.142 1.00 94.56 166 GLU A CA 1
ATOM 1338 C C . GLU A 1 166 ? 19.597 8.812 -11.524 1.00 94.56 166 GLU A C 1
ATOM 1340 O O . GLU A 1 166 ? 18.582 8.996 -10.851 1.00 94.56 166 GLU A O 1
ATOM 1345 N N . GLU A 1 167 ? 19.601 7.975 -12.568 1.00 95.44 167 GLU A N 1
ATOM 1346 C CA . GLU A 1 167 ? 18.406 7.239 -12.968 1.00 95.44 167 GLU A CA 1
ATOM 1347 C C . GLU A 1 167 ? 17.983 6.246 -11.877 1.00 95.44 167 GLU A C 1
ATOM 1349 O O . GLU A 1 167 ? 16.799 6.208 -11.525 1.00 95.44 167 GLU A O 1
ATOM 1354 N N . ARG A 1 168 ? 18.929 5.485 -11.304 1.00 95.38 168 ARG A N 1
ATOM 1355 C CA . ARG A 1 168 ? 18.670 4.588 -10.164 1.00 95.38 168 ARG A CA 1
ATOM 1356 C C . ARG A 1 168 ? 18.034 5.352 -9.011 1.00 95.38 168 ARG A C 1
ATOM 1358 O O . ARG A 1 168 ? 16.985 4.945 -8.520 1.00 95.38 168 ARG A O 1
ATOM 1365 N N . ASP A 1 169 ? 18.649 6.449 -8.586 1.00 94.31 169 ASP A N 1
ATOM 1366 C CA . ASP A 1 169 ? 18.184 7.225 -7.439 1.00 94.31 169 ASP A CA 1
ATOM 1367 C C . ASP A 1 169 ? 16.817 7.859 -7.710 1.00 94.31 169 ASP A C 1
ATOM 1369 O O . ASP A 1 169 ? 15.954 7.857 -6.831 1.00 94.31 169 ASP A O 1
ATOM 1373 N N . SER A 1 170 ? 16.566 8.298 -8.946 1.00 96.38 170 SER A N 1
ATOM 1374 C CA . SER A 1 170 ? 15.253 8.772 -9.384 1.00 96.38 170 SER A CA 1
ATOM 1375 C C . SER A 1 170 ? 14.188 7.667 -9.329 1.00 96.38 170 SER A C 1
ATOM 1377 O O . SER A 1 170 ? 13.065 7.919 -8.891 1.00 96.38 170 SER A O 1
ATOM 1379 N N . TRP A 1 171 ? 14.512 6.434 -9.740 1.00 96.88 171 TRP A N 1
ATOM 1380 C CA . TRP A 1 171 ? 13.597 5.290 -9.619 1.00 96.88 171 TRP A CA 1
ATOM 1381 C C . TRP A 1 171 ? 13.331 4.905 -8.169 1.00 96.88 171 TRP A C 1
ATOM 1383 O O . TRP A 1 171 ? 12.171 4.742 -7.799 1.00 96.88 171 TRP A O 1
ATOM 1393 N N . VAL A 1 172 ? 14.381 4.782 -7.355 1.00 95.81 172 VAL A N 1
ATOM 1394 C CA . VAL A 1 172 ? 14.268 4.452 -5.929 1.00 95.81 172 VAL A CA 1
ATOM 1395 C C . VAL A 1 172 ? 13.397 5.487 -5.223 1.00 95.81 172 VAL A C 1
ATOM 1397 O O . VAL A 1 172 ? 12.416 5.108 -4.595 1.00 95.81 172 VAL A O 1
ATOM 1400 N N . THR A 1 173 ? 13.669 6.778 -5.431 1.00 95.38 173 THR A N 1
ATOM 1401 C CA . THR A 1 173 ? 12.892 7.877 -4.838 1.00 95.38 173 THR A CA 1
ATOM 1402 C C . THR A 1 173 ? 11.422 7.822 -5.252 1.00 95.38 173 THR A C 1
ATOM 1404 O O . THR A 1 173 ? 10.543 7.917 -4.401 1.00 95.38 173 THR A O 1
ATOM 1407 N N . ALA A 1 174 ? 11.124 7.624 -6.542 1.00 95.56 174 ALA A N 1
ATOM 1408 C CA . ALA A 1 174 ? 9.741 7.547 -7.013 1.00 95.56 174 ALA A CA 1
ATOM 1409 C C . ALA A 1 174 ? 8.989 6.341 -6.417 1.00 95.56 174 ALA A C 1
ATOM 1411 O O . ALA A 1 174 ? 7.815 6.450 -6.065 1.00 95.56 174 ALA A O 1
ATOM 1412 N N . ILE A 1 175 ? 9.664 5.196 -6.280 1.00 95.88 175 ILE A N 1
ATOM 1413 C CA . ILE A 1 175 ? 9.087 3.988 -5.680 1.00 95.88 175 ILE A CA 1
ATOM 1414 C C . ILE A 1 175 ? 8.866 4.184 -4.177 1.00 95.88 175 ILE A C 1
ATOM 1416 O O . ILE A 1 175 ? 7.786 3.861 -3.692 1.00 95.88 175 ILE A O 1
ATOM 1420 N N . GLU A 1 176 ? 9.839 4.741 -3.449 1.00 94.25 176 GLU A N 1
ATOM 1421 C CA . GLU A 1 176 ? 9.709 5.078 -2.024 1.00 94.25 176 GLU A CA 1
ATOM 1422 C C . GLU A 1 176 ? 8.536 6.032 -1.791 1.00 94.25 176 GLU A C 1
ATOM 1424 O O . GLU A 1 176 ? 7.670 5.753 -0.962 1.00 94.25 176 GLU A O 1
ATOM 1429 N N . GLN A 1 177 ? 8.453 7.110 -2.575 1.00 93.50 177 GLN A N 1
ATOM 1430 C CA . GLN A 1 177 ? 7.345 8.061 -2.512 1.00 93.50 177 GLN A CA 1
ATOM 1431 C C . GLN A 1 177 ? 6.001 7.371 -2.754 1.00 93.50 177 GLN A C 1
ATOM 1433 O O . GLN A 1 177 ? 5.065 7.572 -1.984 1.00 93.50 177 GLN A O 1
ATOM 1438 N N . GLN A 1 178 ? 5.908 6.507 -3.768 1.00 94.31 178 GLN A N 1
ATOM 1439 C CA . GLN A 1 178 ? 4.659 5.810 -4.057 1.00 94.31 178 GLN A CA 1
ATOM 1440 C C . GLN A 1 178 ? 4.285 4.783 -2.976 1.00 94.31 178 GLN A C 1
ATOM 1442 O O . GLN A 1 178 ? 3.096 4.615 -2.694 1.00 94.31 178 GLN A O 1
ATOM 1447 N N . ILE A 1 179 ? 5.259 4.108 -2.354 1.00 93.19 179 ILE A N 1
ATOM 1448 C CA . ILE A 1 179 ? 5.017 3.241 -1.189 1.00 93.19 179 ILE A CA 1
ATOM 1449 C C . ILE A 1 179 ? 4.418 4.079 -0.055 1.00 93.19 179 ILE A C 1
ATOM 1451 O O . ILE A 1 179 ? 3.359 3.727 0.458 1.00 93.19 179 ILE A O 1
ATOM 1455 N N . LEU A 1 180 ? 5.035 5.217 0.281 1.00 90.56 180 LEU A N 1
ATOM 1456 C CA . LEU A 1 180 ? 4.550 6.111 1.337 1.00 90.56 180 LEU A CA 1
ATOM 1457 C C . LEU A 1 180 ? 3.133 6.623 1.053 1.00 90.56 180 LEU A C 1
ATOM 1459 O O . LEU A 1 180 ? 2.269 6.530 1.923 1.00 90.56 180 LEU A O 1
ATOM 1463 N N . SER A 1 181 ? 2.860 7.088 -0.169 1.00 88.81 181 SER A N 1
ATOM 1464 C CA . SER A 1 181 ? 1.516 7.532 -0.559 1.00 88.81 181 SER A CA 1
ATOM 1465 C C . SER A 1 181 ? 0.481 6.408 -0.476 1.00 88.81 181 SER A C 1
ATOM 1467 O O . SER A 1 181 ? -0.653 6.653 -0.070 1.00 88.81 181 SER A O 1
ATOM 1469 N N . SER A 1 182 ? 0.866 5.175 -0.820 1.00 86.75 182 SER A N 1
ATOM 1470 C CA . SER A 1 182 ? -0.023 4.008 -0.728 1.00 86.75 182 SER A CA 1
ATOM 1471 C C . SER A 1 182 ? -0.308 3.607 0.723 1.00 86.75 182 SER A C 1
ATOM 1473 O O . SER A 1 182 ? -1.394 3.124 1.018 1.00 86.75 182 SER A O 1
ATOM 1475 N N . LEU A 1 183 ? 0.642 3.807 1.641 1.00 85.44 183 LEU A N 1
ATOM 1476 C CA . LEU A 1 183 ? 0.434 3.555 3.071 1.00 85.44 183 LEU A CA 1
ATOM 1477 C C . LEU A 1 183 ? -0.468 4.627 3.707 1.00 85.44 183 LEU A C 1
ATOM 1479 O O . LEU A 1 183 ? -1.381 4.289 4.456 1.00 85.44 183 LEU A O 1
ATOM 1483 N N . GLN A 1 184 ? -0.273 5.900 3.351 1.00 83.06 184 GLN A N 1
ATOM 1484 C CA . GLN A 1 184 ? -1.092 7.018 3.843 1.00 83.06 184 GLN A CA 1
ATOM 1485 C C . GLN A 1 184 ? -2.551 6.934 3.366 1.00 83.06 184 GLN A C 1
ATOM 1487 O O . GLN A 1 184 ? -3.479 7.213 4.127 1.00 83.06 184 GLN A O 1
ATOM 1492 N N . SER A 1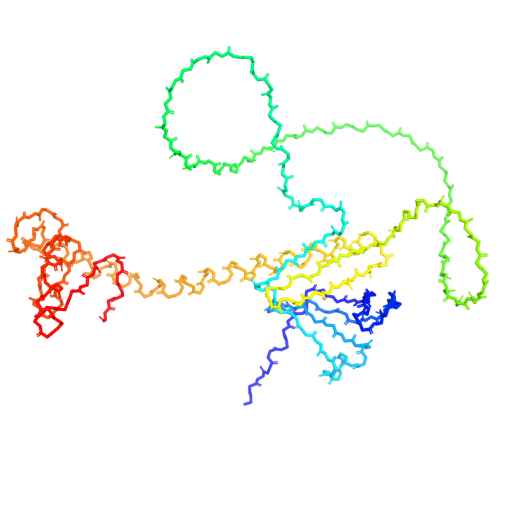 185 ? -2.790 6.517 2.118 1.00 71.94 185 SER A N 1
ATOM 1493 C CA . SER A 1 185 ? -4.158 6.327 1.624 1.00 71.94 185 SER A CA 1
ATOM 1494 C C . SER A 1 185 ? -4.891 5.205 2.370 1.00 71.94 185 SER A C 1
ATOM 1496 O O . SER A 1 185 ? -6.073 5.360 2.676 1.00 71.94 185 SER A O 1
ATOM 1498 N N . MET A 1 186 ? -4.201 4.128 2.758 1.00 62.84 186 MET A N 1
ATOM 1499 C CA . MET A 1 186 ? -4.780 3.056 3.579 1.00 62.84 186 MET A CA 1
ATOM 1500 C C . MET A 1 186 ? -5.162 3.524 4.991 1.00 62.84 186 MET A C 1
ATOM 1502 O O . MET A 1 186 ? -6.182 3.086 5.529 1.00 62.84 186 MET A O 1
ATOM 1506 N N . GLU A 1 187 ? -4.387 4.429 5.596 1.00 59.66 187 GLU A N 1
ATOM 1507 C CA . GLU A 1 187 ? -4.775 5.055 6.866 1.00 59.66 187 GLU A CA 1
ATOM 1508 C C . GLU A 1 187 ? -6.067 5.858 6.704 1.00 59.66 187 GLU A C 1
ATOM 1510 O O . GLU A 1 187 ? -6.976 5.710 7.517 1.00 59.66 187 GLU A O 1
ATOM 1515 N N . SER A 1 188 ? -6.207 6.609 5.606 1.00 50.31 188 SER A N 1
ATOM 1516 C CA . SER A 1 188 ? -7.426 7.375 5.319 1.00 50.31 188 SER A CA 1
ATOM 1517 C C . SER A 1 188 ? -8.663 6.502 5.059 1.00 50.31 188 SER A C 1
ATOM 1519 O O . SER A 1 188 ? -9.785 6.911 5.357 1.00 50.31 188 SER A O 1
ATOM 1521 N N . GLU A 1 189 ? -8.491 5.280 4.547 1.00 51.66 189 GLU A N 1
ATOM 1522 C CA . GLU A 1 189 ? -9.596 4.331 4.386 1.00 51.66 189 GLU A CA 1
ATOM 1523 C C . GLU A 1 189 ? -10.054 3.792 5.743 1.00 51.66 189 GLU A C 1
ATOM 1525 O O . GLU A 1 189 ? -11.256 3.778 6.001 1.00 51.66 189 GLU A O 1
ATOM 1530 N N . LYS A 1 190 ? -9.128 3.492 6.669 1.00 50.31 190 LYS A N 1
ATOM 1531 C CA . LYS A 1 190 ? -9.481 3.279 8.086 1.00 50.31 190 LYS A CA 1
ATOM 1532 C C . LYS A 1 190 ? -10.153 4.515 8.692 1.00 50.31 190 LYS A C 1
ATOM 1534 O O . LYS A 1 190 ? -11.075 4.363 9.486 1.00 50.31 190 LYS A O 1
ATOM 1539 N N . SER A 1 191 ? -9.755 5.726 8.299 1.00 45.72 191 SER A N 1
ATOM 1540 C CA . SER A 1 191 ? -10.420 6.966 8.722 1.00 45.72 191 SER A CA 1
ATOM 1541 C C . SER A 1 191 ? -11.834 7.120 8.152 1.00 45.72 191 SER A C 1
ATOM 1543 O O . SER A 1 191 ? -12.673 7.719 8.810 1.00 45.72 191 SER A O 1
ATOM 1545 N N . LYS A 1 192 ? -12.148 6.556 6.976 1.00 47.69 192 LYS A N 1
ATOM 1546 C CA . LYS A 1 192 ? -13.528 6.498 6.457 1.00 47.69 192 LYS A CA 1
ATOM 1547 C C . LYS A 1 192 ? -14.398 5.503 7.221 1.00 47.69 192 LYS A C 1
ATOM 1549 O O . LYS A 1 192 ? -15.556 5.823 7.461 1.00 47.69 192 LYS A O 1
ATOM 1554 N N . TYR A 1 193 ? -13.845 4.376 7.673 1.00 48.03 193 TYR A N 1
ATOM 1555 C CA . TYR A 1 193 ? -14.530 3.507 8.642 1.00 48.03 193 TYR A CA 1
ATOM 1556 C C . TYR A 1 193 ? -14.706 4.211 9.999 1.00 48.03 193 TYR A C 1
ATOM 1558 O O . TYR A 1 193 ? -15.764 4.111 10.605 1.00 48.03 193 TYR A O 1
ATOM 1566 N N . LYS A 1 194 ? -13.745 5.048 10.417 1.00 45.91 194 LYS A N 1
ATOM 1567 C CA . LYS A 1 194 ? -13.919 5.957 11.563 1.00 45.91 194 LYS A CA 1
ATOM 1568 C C . LYS A 1 194 ? -14.866 7.134 11.298 1.00 45.91 194 LYS A C 1
ATOM 1570 O O . LYS A 1 194 ? -15.334 7.729 12.250 1.00 45.91 194 LYS A O 1
ATOM 1575 N N . ASN A 1 195 ? -15.228 7.489 10.068 1.00 43.44 195 ASN A N 1
ATOM 1576 C CA . ASN A 1 195 ? -16.237 8.538 9.858 1.00 43.44 195 ASN A CA 1
ATOM 1577 C C . ASN A 1 195 ? -17.672 8.048 10.120 1.00 43.44 195 ASN A C 1
ATOM 1579 O O . ASN A 1 195 ? -18.568 8.881 10.199 1.00 43.44 195 ASN A O 1
ATOM 1583 N N . SER A 1 196 ? -17.880 6.740 10.328 1.00 46.41 196 SER A N 1
ATOM 1584 C CA . SER A 1 196 ? -19.057 6.227 11.050 1.00 46.41 196 SER A CA 1
ATOM 1585 C C . SER A 1 196 ? -19.068 6.721 12.502 1.00 46.41 196 SER A C 1
ATOM 1587 O O . SER A 1 196 ? -20.100 7.144 13.007 1.00 46.41 196 SER A O 1
ATOM 1589 N N . THR A 1 197 ? -17.890 6.793 13.137 1.00 50.78 197 THR A N 1
ATOM 1590 C CA . THR A 1 197 ? -17.772 7.121 14.564 1.00 50.78 197 THR A CA 1
ATOM 1591 C C . THR A 1 197 ? -18.078 8.572 14.922 1.00 50.78 197 THR A C 1
ATOM 1593 O O . THR A 1 197 ? -18.292 8.846 16.090 1.00 50.78 197 THR A O 1
ATOM 1596 N N . SER A 1 198 ? -18.143 9.522 13.979 1.00 51.28 198 SER A N 1
ATOM 1597 C CA . SER A 1 198 ? -18.478 10.916 14.331 1.00 51.28 198 SER A CA 1
ATOM 1598 C C . SER A 1 198 ? -19.956 11.094 14.690 1.00 51.28 198 SER A C 1
ATOM 1600 O O . SER A 1 198 ? -20.296 11.909 15.550 1.00 51.28 198 SER A O 1
ATOM 1602 N N . VAL A 1 199 ? -20.836 10.306 14.064 1.00 53.88 199 VAL A N 1
ATOM 1603 C CA . VAL A 1 199 ? -22.252 10.218 14.441 1.00 53.88 199 VAL A CA 1
ATOM 1604 C C . VAL A 1 199 ? -22.381 9.439 15.753 1.00 53.88 199 VAL A C 1
ATOM 1606 O O . VAL A 1 199 ? -23.112 9.870 16.649 1.00 53.88 199 VAL A O 1
ATOM 1609 N N . ASP A 1 200 ? -21.593 8.370 15.911 1.00 67.06 200 ASP A N 1
ATOM 1610 C CA . ASP A 1 200 ? -21.582 7.548 17.125 1.00 67.06 200 ASP A CA 1
ATOM 1611 C C . ASP A 1 200 ? -21.068 8.324 18.343 1.00 67.06 200 ASP A C 1
ATOM 1613 O O . ASP A 1 200 ? -21.656 8.237 19.413 1.00 67.06 200 ASP A O 1
ATOM 1617 N N . GLU A 1 201 ? -20.031 9.152 18.205 1.00 72.75 201 GLU A N 1
ATOM 1618 C CA . GLU A 1 201 ? -19.435 9.905 19.314 1.00 72.75 201 GLU A CA 1
ATOM 1619 C C . GLU A 1 201 ? -20.423 10.923 19.896 1.00 72.75 201 GLU A C 1
ATOM 1621 O O . GLU A 1 201 ? -20.542 11.050 21.116 1.00 72.75 201 GLU A O 1
ATOM 1626 N N . SER A 1 202 ? -21.213 11.590 19.045 1.00 79.00 202 SER A N 1
ATOM 1627 C CA . SER A 1 202 ? -22.280 12.484 19.506 1.00 79.00 202 SER A CA 1
ATOM 1628 C C . SER A 1 202 ? -23.410 11.720 20.208 1.00 79.00 202 SER A C 1
ATOM 1630 O O . SER A 1 202 ? -23.884 12.167 21.258 1.00 79.00 202 SER A O 1
ATOM 1632 N N . ALA A 1 203 ? -23.811 10.559 19.682 1.00 80.19 203 ALA A N 1
ATOM 1633 C CA . ALA A 1 203 ? -24.829 9.709 20.295 1.00 80.19 203 ALA A CA 1
ATOM 1634 C C . ALA A 1 203 ? -24.356 9.133 21.643 1.00 80.19 203 ALA A C 1
ATOM 1636 O O . ALA A 1 203 ? -25.070 9.215 22.643 1.00 80.19 203 ALA A O 1
ATOM 1637 N N . ILE A 1 204 ? -23.120 8.643 21.710 1.00 82.44 204 ILE A N 1
ATOM 1638 C CA . ILE A 1 204 ? -22.472 8.118 22.917 1.00 82.44 204 ILE A CA 1
ATOM 1639 C C . ILE A 1 204 ? -22.328 9.213 23.973 1.00 82.44 204 ILE A C 1
ATOM 1641 O O . ILE A 1 204 ? -22.635 8.991 25.148 1.00 82.44 204 ILE A O 1
ATOM 1645 N N . GLN A 1 205 ? -21.959 10.425 23.559 1.00 83.81 205 GLN A N 1
ATOM 1646 C CA . GLN A 1 205 ? -21.910 11.566 24.461 1.00 83.81 205 GLN A CA 1
ATOM 1647 C C . GLN A 1 205 ? -23.303 11.933 24.990 1.00 83.81 205 GLN A C 1
ATOM 1649 O O . GLN A 1 205 ? -23.437 12.233 26.176 1.00 83.81 205 GLN A O 1
ATOM 1654 N N . SER A 1 206 ? -24.345 11.857 24.157 1.00 86.00 206 SER A N 1
ATOM 1655 C CA . SER A 1 206 ? -25.726 12.092 24.599 1.00 86.00 206 SER A CA 1
ATOM 1656 C C . SER A 1 206 ? -26.223 11.031 25.590 1.00 86.00 206 SER A C 1
ATOM 1658 O O . SER A 1 206 ? -26.911 11.368 26.549 1.00 86.00 206 SER A O 1
ATOM 1660 N N . MET A 1 207 ? -25.811 9.765 25.444 1.00 84.44 207 MET A N 1
ATOM 1661 C CA . MET A 1 207 ? -26.131 8.716 26.419 1.00 84.44 207 MET A CA 1
ATOM 1662 C C . MET A 1 207 ? -25.498 9.004 27.783 1.00 84.44 207 MET A C 1
ATOM 1664 O O . MET A 1 207 ? -26.139 8.799 28.811 1.00 84.44 207 MET A O 1
ATOM 1668 N N . ARG A 1 208 ? -24.268 9.529 27.816 1.00 86.38 208 ARG A N 1
ATOM 1669 C CA . ARG A 1 208 ? -23.571 9.874 29.068 1.00 86.38 208 ARG A CA 1
ATOM 1670 C C . ARG A 1 208 ? -24.182 11.067 29.806 1.00 86.38 208 ARG A C 1
ATOM 1672 O O . ARG A 1 208 ? -24.002 11.185 31.017 1.00 86.38 208 ARG A O 1
ATOM 1679 N N . THR A 1 209 ? -24.880 11.966 29.109 1.00 87.00 209 THR A N 1
ATOM 1680 C CA . THR A 1 209 ? -25.510 13.139 29.738 1.00 87.00 209 THR A CA 1
ATOM 1681 C C . THR A 1 209 ? -26.881 12.842 30.339 1.00 87.00 209 THR A C 1
ATOM 1683 O O . THR A 1 209 ? -27.380 13.660 31.115 1.00 87.00 209 THR A O 1
ATOM 1686 N N . VAL A 1 210 ? -27.471 11.678 30.045 1.00 89.38 210 VAL A N 1
ATOM 1687 C CA . VAL A 1 210 ? -28.722 11.236 30.671 1.00 89.38 210 VAL A CA 1
ATOM 1688 C C . VAL A 1 210 ? -28.527 11.126 32.193 1.00 89.38 210 VAL A C 1
ATOM 1690 O O . VAL A 1 210 ? -27.536 10.550 32.654 1.00 89.38 210 VAL A O 1
ATOM 1693 N N . PRO A 1 211 ? -29.445 11.671 33.010 1.00 90.81 211 PRO A N 1
ATOM 1694 C CA . PRO A 1 211 ? -29.382 11.520 34.461 1.00 90.81 211 PRO A CA 1
ATOM 1695 C C . PRO A 1 211 ? -29.297 10.045 34.877 1.00 90.81 211 PRO A C 1
ATOM 1697 O O . PRO A 1 211 ? -30.040 9.214 34.368 1.00 90.81 211 PRO A O 1
ATOM 1700 N N . GLY A 1 212 ? -28.392 9.719 35.801 1.00 88.25 212 GLY A N 1
ATOM 1701 C CA . GLY A 1 212 ? -28.147 8.340 36.252 1.00 88.25 212 GLY A CA 1
ATOM 1702 C C . GLY A 1 212 ? -27.046 7.611 35.477 1.00 88.25 212 GLY A C 1
ATOM 1703 O O . GLY A 1 212 ? -26.288 6.862 36.080 1.00 88.25 212 GLY A O 1
ATOM 1704 N N . ASN A 1 213 ? -26.819 7.947 34.204 1.00 93.62 213 ASN A N 1
ATOM 1705 C CA . ASN A 1 213 ? -25.805 7.292 33.360 1.00 93.62 213 ASN A CA 1
ATOM 1706 C C . ASN A 1 213 ? -24.349 7.639 33.725 1.00 93.62 213 ASN A C 1
ATOM 1708 O O . ASN A 1 213 ? -23.407 7.162 33.096 1.00 93.62 213 ASN A O 1
ATOM 1712 N N . LYS A 1 214 ? -24.144 8.450 34.766 1.00 92.94 214 LYS A N 1
ATOM 1713 C CA . LYS A 1 214 ? -22.826 8.700 35.364 1.00 92.94 214 LYS A CA 1
ATOM 1714 C C . LYS A 1 214 ? -22.361 7.564 36.274 1.00 92.94 214 LYS A C 1
ATOM 1716 O O . LYS A 1 214 ? -21.205 7.586 36.686 1.00 92.94 214 LYS A O 1
ATOM 1721 N N . TYR A 1 215 ? -23.237 6.616 36.594 1.00 96.12 215 TYR A N 1
ATOM 1722 C CA . TYR A 1 215 ? -22.978 5.533 37.533 1.00 96.12 215 TYR A CA 1
ATOM 1723 C C . TYR A 1 215 ? -23.329 4.188 36.894 1.00 96.12 215 TYR A C 1
ATOM 1725 O O . TYR A 1 215 ? -24.278 4.086 36.118 1.00 96.12 215 TYR A O 1
ATOM 1733 N N . CYS A 1 216 ? -22.536 3.163 37.195 1.00 96.69 216 CYS A N 1
ATOM 1734 C CA . CYS A 1 216 ? -22.836 1.784 36.829 1.00 96.69 216 CYS A CA 1
ATOM 1735 C C . CYS A 1 216 ? -24.132 1.336 37.510 1.00 96.69 216 CYS A C 1
ATOM 1737 O O . CYS A 1 216 ? -24.262 1.501 38.719 1.00 96.69 216 CYS A O 1
ATOM 1739 N N . VAL A 1 217 ? -25.044 0.715 36.760 1.00 96.75 217 VAL A N 1
ATOM 1740 C CA . VAL A 1 217 ? -26.338 0.266 37.304 1.00 96.75 217 VAL A CA 1
ATOM 1741 C C . VAL A 1 217 ? -26.214 -0.828 38.377 1.00 96.75 217 VAL A C 1
ATOM 1743 O O . VAL A 1 217 ? -27.113 -0.969 39.200 1.00 96.75 217 VAL A O 1
ATOM 1746 N N . ASP A 1 218 ? -25.113 -1.587 38.389 1.00 96.88 218 ASP A N 1
ATOM 1747 C CA . ASP A 1 218 ? -24.943 -2.734 39.296 1.00 96.88 218 ASP A CA 1
ATOM 1748 C C . ASP A 1 218 ? -24.143 -2.415 40.565 1.00 96.88 218 ASP A C 1
ATOM 1750 O O . ASP A 1 218 ? -24.314 -3.078 41.587 1.00 96.88 218 ASP A O 1
ATOM 1754 N N . CYS A 1 219 ? -23.211 -1.461 40.497 1.00 97.00 219 CYS A N 1
ATOM 1755 C CA . CYS A 1 219 ? -22.247 -1.212 41.577 1.00 97.00 219 CYS A CA 1
ATOM 1756 C C . CYS A 1 219 ? -21.986 0.269 41.864 1.00 97.00 219 CYS A C 1
ATOM 1758 O O . CYS A 1 219 ? -21.080 0.587 42.633 1.00 97.00 219 CYS A O 1
ATOM 1760 N N . ASP A 1 220 ? -22.727 1.172 41.216 1.00 96.00 220 ASP A N 1
ATOM 1761 C CA . ASP A 1 220 ? -22.627 2.625 41.373 1.00 96.00 220 ASP A CA 1
ATOM 1762 C C . ASP A 1 220 ? -21.230 3.216 41.105 1.00 96.00 220 ASP A C 1
ATOM 1764 O O . ASP A 1 220 ? -20.940 4.362 41.454 1.00 96.00 220 ASP A O 1
ATOM 1768 N N . SER A 1 221 ? -20.333 2.477 40.446 1.00 95.88 221 SER A N 1
ATOM 1769 C CA . SER A 1 221 ? -19.032 3.020 40.055 1.00 95.88 221 SER A CA 1
ATOM 1770 C C . SER A 1 221 ? -19.207 4.155 39.043 1.00 95.88 221 SER A C 1
ATOM 1772 O O . SER A 1 221 ? -20.002 4.036 38.108 1.00 95.88 221 SER A O 1
ATOM 1774 N N . LEU A 1 222 ? -18.420 5.219 39.178 1.00 94.44 222 LEU A N 1
ATOM 1775 C CA . LEU A 1 222 ? -18.469 6.377 38.286 1.00 94.44 222 LEU A CA 1
ATOM 1776 C C . LEU A 1 222 ? -18.070 6.042 36.842 1.00 94.44 222 LEU A C 1
ATOM 1778 O O . LEU A 1 222 ? -17.204 5.205 36.607 1.00 94.44 222 LEU A O 1
ATOM 1782 N N . ASN A 1 223 ? -18.650 6.790 35.900 1.00 90.75 223 ASN A N 1
ATOM 1783 C CA . ASN A 1 223 ? -18.332 6.804 34.470 1.00 90.75 223 ASN A CA 1
ATOM 1784 C C . ASN A 1 223 ? -18.273 5.396 33.843 1.00 90.75 223 ASN A C 1
ATOM 1786 O O . ASN A 1 223 ? -17.208 4.959 33.408 1.00 90.75 223 ASN A O 1
ATOM 1790 N N . PRO A 1 224 ? -19.399 4.664 33.795 1.00 94.38 224 PRO A N 1
ATOM 1791 C CA . PRO A 1 224 ? -19.441 3.370 33.124 1.00 94.38 224 PRO A CA 1
ATOM 1792 C C . PRO A 1 224 ? -19.128 3.506 31.621 1.00 94.38 224 PRO A C 1
ATOM 1794 O O . PRO A 1 224 ? -19.786 4.261 30.906 1.00 94.38 224 PRO A O 1
ATOM 1797 N N . ASP A 1 225 ? -18.143 2.742 31.138 1.00 93.75 225 ASP A N 1
ATOM 1798 C CA . ASP A 1 225 ? -17.688 2.756 29.734 1.00 93.75 225 ASP A CA 1
ATOM 1799 C C . ASP A 1 225 ? -18.217 1.580 28.889 1.00 93.75 225 ASP A C 1
ATOM 1801 O O . ASP A 1 225 ? -17.829 1.397 27.729 1.00 93.75 225 ASP A O 1
ATOM 1805 N N . TRP A 1 226 ? -19.122 0.776 29.448 1.00 95.31 226 TRP A N 1
ATOM 1806 C CA . TRP A 1 226 ? -19.782 -0.330 28.761 1.00 95.31 226 TRP A CA 1
ATOM 1807 C C . TRP A 1 226 ? -21.293 -0.191 28.867 1.00 95.31 226 TRP A C 1
ATOM 1809 O O . TRP A 1 226 ? -21.824 0.438 29.779 1.00 95.31 226 TRP A O 1
ATOM 1819 N N . ALA A 1 227 ? -21.996 -0.811 27.931 1.00 95.25 227 ALA A N 1
ATOM 1820 C CA . ALA A 1 227 ? -23.443 -0.839 27.895 1.00 95.25 227 ALA A CA 1
ATOM 1821 C C . ALA A 1 227 ? -23.950 -2.246 27.605 1.00 95.25 227 ALA A C 1
ATOM 1823 O O . ALA A 1 227 ? -23.371 -2.983 26.803 1.00 95.25 227 ALA A O 1
ATOM 1824 N N . SER A 1 228 ? -25.081 -2.593 28.207 1.00 95.38 228 SER A N 1
ATOM 1825 C CA . SER A 1 228 ? -25.893 -3.726 27.780 1.00 95.38 228 SER A CA 1
ATOM 1826 C C . SER A 1 228 ? -26.984 -3.223 26.838 1.00 95.38 228 SER A C 1
ATOM 1828 O O . SER A 1 228 ? -27.996 -2.690 27.292 1.00 95.38 228 SER A O 1
ATOM 1830 N N . LEU A 1 229 ? -26.806 -3.415 25.528 1.00 92.06 229 LEU A N 1
ATOM 1831 C CA . LEU A 1 229 ? -27.670 -2.832 24.493 1.00 92.06 229 LEU A CA 1
ATOM 1832 C C . LEU A 1 229 ? -29.145 -3.212 24.653 1.00 92.06 229 LEU A C 1
ATOM 1834 O O . LEU A 1 229 ? -30.029 -2.374 24.538 1.00 92.06 229 LEU A O 1
ATOM 1838 N N . ASN A 1 230 ? -29.417 -4.487 24.931 1.00 93.12 230 ASN A N 1
ATOM 1839 C CA . ASN A 1 230 ? -30.782 -4.994 25.067 1.00 93.12 230 ASN A CA 1
ATOM 1840 C C . ASN A 1 230 ? -31.457 -4.590 26.385 1.00 93.12 230 ASN A C 1
ATOM 1842 O O . ASN A 1 230 ? -32.671 -4.715 26.488 1.00 93.12 230 ASN A O 1
ATOM 1846 N N . LEU A 1 231 ? -30.680 -4.147 27.376 1.00 93.50 231 LEU A N 1
ATOM 1847 C CA . LEU A 1 231 ? -31.196 -3.680 28.665 1.00 93.50 231 LEU A CA 1
ATOM 1848 C C . LEU A 1 231 ? -31.213 -2.149 28.755 1.00 93.50 231 LEU A C 1
ATOM 1850 O O . LEU A 1 231 ? -31.792 -1.610 29.689 1.00 93.50 231 LEU A O 1
ATOM 1854 N N . GLY A 1 232 ? -30.576 -1.450 27.810 1.00 92.62 232 GLY A N 1
ATOM 1855 C CA . GLY A 1 232 ? -30.481 0.008 27.818 1.00 92.62 232 GLY A CA 1
ATOM 1856 C C . GLY A 1 232 ? -29.743 0.566 29.039 1.00 92.62 232 GLY A C 1
ATOM 1857 O O . GLY A 1 232 ? -30.051 1.670 29.471 1.00 92.62 232 GLY A O 1
ATOM 1858 N N . ALA A 1 233 ? -28.803 -0.194 29.610 1.00 94.25 233 ALA A N 1
ATOM 1859 C CA . ALA A 1 233 ? -28.125 0.158 30.856 1.00 94.25 233 ALA A CA 1
ATOM 1860 C C . ALA A 1 233 ? -26.611 0.296 30.667 1.00 94.25 233 ALA A C 1
ATOM 1862 O O . ALA A 1 233 ? -26.012 -0.466 29.899 1.00 94.25 233 ALA A O 1
ATOM 1863 N N . LEU A 1 234 ? -26.002 1.237 31.394 1.00 95.81 234 LEU A N 1
ATOM 1864 C CA . LEU A 1 234 ? -24.553 1.413 31.438 1.00 95.81 234 LEU A CA 1
ATOM 1865 C C . LEU A 1 234 ? -23.941 0.674 32.632 1.00 95.81 234 LEU A C 1
ATOM 1867 O O . LEU A 1 234 ? -24.444 0.734 33.754 1.00 95.81 234 LEU A O 1
ATOM 1871 N N . ILE A 1 235 ? -22.833 -0.009 32.369 1.00 97.00 235 ILE A N 1
ATOM 1872 C CA . ILE A 1 235 ? -22.100 -0.846 33.317 1.00 97.00 235 ILE A CA 1
ATOM 1873 C C . ILE A 1 235 ? -20.600 -0.547 33.244 1.00 97.00 235 ILE A C 1
ATOM 1875 O O . ILE A 1 235 ? -20.071 -0.129 32.213 1.00 97.00 235 ILE A O 1
ATOM 1879 N N . CYS A 1 236 ? -19.891 -0.743 34.350 1.00 96.81 236 CYS A N 1
ATOM 1880 C CA . CYS A 1 236 ? -18.438 -0.608 34.385 1.00 96.81 236 CYS A CA 1
ATOM 1881 C C . CYS A 1 236 ? -17.732 -1.846 33.823 1.00 96.81 236 CYS A C 1
ATOM 1883 O O . CYS A 1 236 ? -18.374 -2.838 33.472 1.00 96.81 236 CYS A O 1
ATOM 1885 N N . ILE A 1 237 ? -16.396 -1.804 33.758 1.00 95.31 237 ILE A N 1
ATOM 1886 C CA . ILE A 1 237 ? -15.596 -2.894 33.183 1.00 95.31 237 ILE A CA 1
ATOM 1887 C C . ILE A 1 237 ? -15.844 -4.218 33.900 1.00 95.31 237 ILE A C 1
ATOM 1889 O O . ILE A 1 237 ? -16.002 -5.255 33.257 1.00 95.31 237 ILE A O 1
ATOM 1893 N N . GLU A 1 238 ? -15.931 -4.172 35.225 1.00 97.38 238 GLU A N 1
ATOM 1894 C CA . GLU A 1 238 ? -16.057 -5.349 36.079 1.00 97.38 238 GLU A CA 1
ATOM 1895 C C . GLU A 1 238 ? -17.434 -5.992 35.900 1.00 97.38 238 GLU A C 1
ATOM 1897 O O . GLU A 1 238 ? -17.535 -7.174 35.563 1.00 97.38 238 GLU A O 1
ATOM 1902 N N . CYS A 1 239 ? -18.495 -5.186 35.994 1.00 97.44 239 CYS A N 1
ATOM 1903 C CA . CYS A 1 239 ? -19.870 -5.625 35.765 1.00 97.44 239 CYS A CA 1
ATOM 1904 C C . CYS A 1 239 ? -20.091 -6.098 34.323 1.00 97.44 239 CYS A C 1
ATOM 1906 O O . CYS A 1 239 ? -20.794 -7.081 34.090 1.00 97.44 239 CYS A O 1
ATOM 1908 N N . SER A 1 240 ? -19.398 -5.501 33.346 1.00 96.44 240 SER A N 1
ATOM 1909 C CA . SER A 1 240 ? -19.406 -5.989 31.963 1.00 96.44 240 SER A CA 1
ATOM 1910 C C . SER A 1 240 ? -18.876 -7.423 31.838 1.00 96.44 240 SER A C 1
ATOM 1912 O O . SER A 1 240 ? -19.380 -8.194 31.019 1.00 96.44 240 SER A O 1
ATOM 1914 N N . GLY A 1 241 ? -17.906 -7.817 32.671 1.00 96.12 241 GLY A N 1
ATOM 1915 C CA . GLY A 1 241 ? -17.408 -9.190 32.748 1.00 96.12 241 GLY A CA 1
ATOM 1916 C C . GLY A 1 241 ? -18.469 -10.161 33.266 1.00 96.12 241 GLY A C 1
ATOM 1917 O O . GLY A 1 241 ? -18.662 -11.233 32.691 1.00 96.12 241 GLY A O 1
ATOM 1918 N N . ILE A 1 242 ? -19.221 -9.754 34.291 1.00 97.12 242 ILE A N 1
ATOM 1919 C CA . ILE A 1 242 ? -20.338 -10.535 34.839 1.00 97.12 242 ILE A CA 1
ATOM 1920 C C . ILE A 1 242 ? -21.421 -10.715 33.770 1.00 97.12 242 ILE A C 1
ATOM 1922 O O . ILE A 1 242 ? -21.832 -11.838 33.485 1.00 97.12 242 ILE A O 1
ATOM 1926 N N . HIS A 1 243 ? -21.814 -9.626 33.105 1.00 97.00 243 HIS A N 1
ATOM 1927 C CA . HIS A 1 243 ? -22.812 -9.642 32.037 1.00 97.00 243 HIS A CA 1
ATOM 1928 C C . HIS A 1 243 ? -22.417 -10.540 30.855 1.00 97.00 243 HIS A C 1
ATOM 1930 O O . HIS A 1 243 ? -23.272 -11.207 30.273 1.00 97.00 243 HIS A O 1
ATOM 1936 N N . ARG A 1 244 ? -21.123 -10.618 30.516 1.00 96.00 244 ARG A N 1
ATOM 1937 C CA . ARG A 1 244 ? -20.620 -11.551 29.492 1.00 96.00 244 ARG A CA 1
ATOM 1938 C C . ARG A 1 244 ? -20.821 -13.013 29.895 1.00 96.00 244 ARG A C 1
ATOM 1940 O O . ARG A 1 244 ? -21.182 -13.817 29.037 1.00 96.00 244 ARG A O 1
ATOM 1947 N N . ASN A 1 245 ? -20.648 -13.344 31.175 1.00 96.38 245 ASN A N 1
ATOM 1948 C CA . ASN A 1 245 ? -20.831 -14.707 31.687 1.00 96.38 245 ASN A CA 1
ATOM 1949 C C . ASN A 1 245 ? -22.302 -15.159 31.675 1.00 96.38 245 ASN A C 1
ATOM 1951 O O . ASN A 1 245 ? -22.562 -16.357 31.605 1.00 96.38 245 ASN A O 1
ATOM 1955 N N . LEU A 1 246 ? -23.258 -14.221 31.689 1.00 94.19 246 LEU A N 1
ATOM 1956 C CA . LEU A 1 246 ? -24.692 -14.517 31.544 1.00 94.19 246 LEU A CA 1
ATOM 1957 C C . LEU A 1 246 ? -25.061 -14.975 30.120 1.00 94.19 246 LEU A C 1
ATOM 1959 O O . LEU A 1 246 ? -26.064 -15.652 29.912 1.00 94.19 246 LEU A O 1
ATOM 1963 N N . GLY A 1 247 ? -24.240 -14.628 29.128 1.00 93.56 247 GLY A N 1
ATOM 1964 C CA . GLY A 1 247 ? -24.465 -14.961 27.727 1.00 93.56 247 GLY A CA 1
ATOM 1965 C C . GLY A 1 247 ? -25.310 -13.931 26.967 1.00 93.56 247 GLY A C 1
ATOM 1966 O O . GLY A 1 247 ? -26.104 -13.169 27.517 1.00 93.56 247 GLY A O 1
ATOM 1967 N N . THR A 1 248 ? -25.153 -13.931 25.641 1.00 93.75 248 THR A N 1
ATOM 1968 C CA . THR A 1 248 ? -25.683 -12.895 24.728 1.00 93.75 248 THR A CA 1
ATOM 1969 C C . THR A 1 248 ? -27.204 -12.865 24.594 1.00 93.75 248 THR A C 1
ATOM 1971 O O . THR A 1 248 ? -27.764 -11.872 24.126 1.00 93.75 248 THR A O 1
ATOM 1974 N N . HIS A 1 249 ? -27.876 -13.947 24.986 1.00 93.44 249 HIS A N 1
ATOM 1975 C CA . HIS A 1 249 ? -29.332 -14.022 25.060 1.00 93.44 249 HIS A CA 1
ATOM 1976 C C . HIS A 1 249 ? -29.891 -13.264 26.276 1.00 93.44 249 HIS A C 1
ATOM 1978 O O . HIS A 1 249 ? -31.067 -12.913 26.267 1.00 93.44 249 HIS A O 1
ATOM 1984 N N . ILE A 1 250 ? -29.049 -12.974 27.278 1.00 95.50 250 ILE A N 1
ATOM 1985 C CA . ILE A 1 250 ? -29.409 -12.231 28.493 1.00 95.50 250 ILE A CA 1
ATOM 1986 C C . ILE A 1 250 ? -28.876 -10.800 28.434 1.00 95.50 250 ILE A C 1
ATOM 1988 O O . ILE A 1 250 ? -29.643 -9.857 28.604 1.00 95.50 250 ILE A O 1
ATOM 1992 N N . SER A 1 251 ? -27.582 -10.614 28.161 1.00 96.38 251 SER A N 1
ATOM 1993 C CA . SER A 1 251 ? -26.973 -9.285 28.065 1.00 96.38 251 SER A CA 1
ATOM 1994 C C . SER A 1 251 ? -26.078 -9.166 26.836 1.00 96.38 251 SER A C 1
ATOM 1996 O O . SER A 1 251 ? -25.130 -9.926 26.628 1.00 96.38 251 SER A O 1
ATOM 1998 N N . LYS A 1 252 ? -26.383 -8.173 26.001 1.00 95.31 252 LYS A N 1
ATOM 1999 C CA . LYS A 1 252 ? -25.609 -7.821 24.811 1.00 95.31 252 LYS A CA 1
ATOM 2000 C C . LYS A 1 252 ? -24.644 -6.692 25.155 1.00 95.31 252 LYS A C 1
ATOM 2002 O O . LYS A 1 252 ? -24.971 -5.523 24.976 1.00 95.31 252 LYS A O 1
ATOM 2007 N N . VAL A 1 253 ? -23.465 -7.056 25.647 1.00 95.31 253 VAL A N 1
ATOM 2008 C CA . VAL A 1 253 ? -22.442 -6.102 26.101 1.00 95.31 253 VAL A CA 1
ATOM 2009 C C . VAL A 1 253 ? -21.690 -5.467 24.921 1.00 95.31 253 VAL A C 1
ATOM 2011 O O . VAL A 1 253 ? -21.235 -6.178 24.017 1.00 95.31 253 VAL A O 1
ATOM 2014 N N . ARG A 1 254 ? -21.527 -4.139 24.951 1.00 93.12 254 ARG A N 1
ATOM 2015 C CA . ARG A 1 254 ? -20.669 -3.339 24.058 1.00 93.12 254 ARG A CA 1
ATOM 2016 C C . ARG A 1 254 ? -19.894 -2.288 24.843 1.00 93.12 254 ARG A C 1
ATOM 2018 O O . ARG A 1 254 ? -20.398 -1.745 25.819 1.00 93.12 254 ARG A O 1
ATOM 2025 N N . SER A 1 255 ? -18.670 -2.009 24.422 1.00 91.81 255 SER A N 1
ATOM 2026 C CA . SER A 1 255 ? -17.881 -0.873 24.885 1.00 91.81 255 SER A CA 1
ATOM 2027 C C . SER A 1 255 ? -18.329 0.403 24.180 1.00 91.81 255 SER A C 1
ATOM 2029 O O . SER A 1 255 ? -18.503 0.417 22.965 1.00 91.81 255 SER A O 1
ATOM 2031 N N . LEU A 1 256 ? -18.442 1.495 24.935 1.00 87.50 256 LEU A N 1
ATOM 2032 C CA . LEU A 1 256 ? -18.723 2.826 24.396 1.00 87.50 256 LEU A CA 1
ATOM 2033 C C . LEU A 1 256 ? -17.556 3.402 23.575 1.00 87.50 256 LEU A C 1
ATOM 2035 O O . LEU A 1 256 ? -17.760 4.373 22.867 1.00 87.50 256 LEU A O 1
ATOM 2039 N N . ALA A 1 257 ? -16.342 2.851 23.663 1.00 81.88 257 ALA A N 1
ATOM 2040 C CA . ALA A 1 257 ? -15.170 3.401 22.968 1.00 81.88 257 ALA A CA 1
ATOM 2041 C C . ALA A 1 257 ? -14.480 2.415 22.015 1.00 81.88 257 ALA A C 1
ATOM 2043 O O . ALA A 1 257 ? -13.762 2.840 21.112 1.00 81.88 257 ALA A O 1
ATOM 2044 N N . LEU A 1 258 ? -14.635 1.108 22.245 1.00 82.50 258 LEU A N 1
ATOM 2045 C CA . LEU A 1 258 ? -13.853 0.080 21.551 1.00 82.50 258 LEU A CA 1
ATOM 2046 C C . LEU A 1 258 ? -14.656 -0.740 20.540 1.00 82.50 258 LEU A C 1
ATOM 2048 O O . LEU A 1 258 ? -14.045 -1.357 19.672 1.00 82.50 258 LEU A O 1
ATOM 2052 N N . ASP A 1 259 ? -15.983 -0.780 20.673 1.00 85.06 259 ASP A N 1
ATOM 2053 C CA . ASP A 1 259 ? -16.847 -1.572 19.801 1.00 85.06 259 ASP A CA 1
ATOM 2054 C C . ASP A 1 259 ? -17.603 -0.677 18.814 1.00 85.06 259 ASP A C 1
ATOM 2056 O O . ASP A 1 259 ? -17.952 0.457 19.139 1.00 85.06 259 ASP A O 1
ATOM 2060 N N . ASP A 1 260 ? -17.906 -1.223 17.636 1.00 78.19 260 ASP A N 1
ATOM 2061 C CA . ASP A 1 260 ? -18.798 -0.585 16.667 1.00 78.19 260 ASP A CA 1
ATOM 2062 C C . ASP A 1 260 ? -20.255 -0.653 17.161 1.00 78.19 260 ASP A C 1
ATOM 2064 O O . ASP A 1 260 ? -20.731 -1.706 17.621 1.00 78.19 260 ASP A O 1
ATOM 2068 N N . TRP A 1 261 ? -20.964 0.473 17.052 1.00 75.12 261 TRP A N 1
ATOM 2069 C CA . TRP A 1 261 ? -22.361 0.611 17.462 1.00 75.12 261 TRP A CA 1
ATOM 2070 C C . TRP A 1 261 ? -23.302 0.436 16.254 1.00 75.12 261 TRP A C 1
ATOM 2072 O O . TRP A 1 261 ? -22.985 0.924 15.170 1.00 75.12 261 TRP A O 1
ATOM 2082 N N . PRO A 1 262 ? -24.399 -0.337 16.398 1.00 65.62 262 PRO A N 1
ATOM 2083 C CA . PRO A 1 262 ? -25.341 -0.626 15.314 1.00 65.62 262 PRO A CA 1
ATOM 2084 C C . PRO A 1 262 ? -26.324 0.512 15.019 1.00 65.62 262 PRO A C 1
ATOM 2086 O O . PRO A 1 262 ? -26.625 1.300 15.944 1.00 65.62 262 PRO A O 1
#

Secondary structure (DSSP, 8-state):
------PPEEEEEEEEEEPSS-SS--EEEEEEEEETTTEEEEESSHHHHHTT-S-EEEEGGGEEEE-TTSPPTT-----------------------------------------------------------------------EEEEEEETTS-EEEEEESSHHHHHHHHHHHHHHHHHHHHHHHHHHHHHHTSHHHHHHHHHHHHHSTTTTB-TTT--BS--EEETTTTEEE-HHHHHHHHHH-TTT--EEETTTS---

Organism: NCBI:txid334625

Sequence (262 aa):
MEVKKKHRQLKQGYLYKKSVKTLNKDWKKKYVTLTTDGRLTYHPTLHDYMDEVHGKDIPLKHTTVKIPGQKPRGSRPIHTIPSPHQHNNDITPSLNSLSLGVCDADQRLVPITNPKSDTPSFKKRNRRTKSSGNKNNDSIDDSDGYEFVIVSLENKHWHFDANSAEERDSWVTAIEQQILSSLQSMESEKSKYKNSTSVDESAIQSMRTVPGNKYCVDCDSLNPDWASLNLGALICIECSGIHRNLGTHISKVRSLALDDWP

pLDDT: mean 72.83, std 24.94, range [26.56, 97.44]

Radius of gyration: 30.76 Å; chains: 1; bounding box: 75×54×70 Å

Foldseek 3Di:
DPPPPPFDWPDKDWWWWFDPPDPDRDTAIWIWTQGLQQKIKIDNDVVCVVVVHRIDIDRLLQKAKFDPPDDPPPPDPPPPDPDDDDDDDDDDDDDDDPDDDDDDDDDDDDDDDDDDDDDDDDDPDDDDDDDDDDDDDDDPPPPPFLWMWMQGPVRDIIIITDPDVVVSVVVNVSSVVSNVVNNVVVVVVVVVVCVLCVVLVVVLVVLCPPPPNQAAPPPGDGDQQKDFPVVSGGHHPVVLVVLVVVPCVRTPMDGSPPDDDD